Protein AF-D1PJX3-F1 (afdb_monomer)

Nearest PDB structures (foldseek):
  3g6b-assembly1_B  TM=3.221E-01  e=4.571E+00  Thermotoga maritima
  3g67-assembly1_B  TM=3.230E-01  e=4.841E+00  Thermotoga maritima
  7nna-assembly1_A  TM=2.915E-01  e=5.751E+00  Klebsiella pneumoniae
  6ixg-assembly2_B  TM=3.015E-01  e=9.106E+00  Homo sapiens
  3zx6-assembly1_B  TM=1.995E-01  e=3.057E+00  Archaeoglobus fulgidus DSM 4304

Structure (mmCIF, N/CA/C/O backbone):
data_AF-D1PJX3-F1
#
_entry.id   AF-D1PJX3-F1
#
loop_
_atom_site.group_PDB
_atom_site.id
_atom_site.type_symbol
_atom_site.label_atom_id
_atom_site.label_alt_id
_atom_site.label_comp_id
_atom_site.label_asym_id
_atom_site.label_entity_id
_atom_site.label_seq_id
_atom_site.pdbx_PDB_ins_code
_atom_site.Cartn_x
_atom_site.Cartn_y
_atom_site.Cartn_z
_atom_site.occupancy
_atom_site.B_iso_or_equiv
_atom_site.auth_seq_id
_atom_site.auth_comp_id
_atom_site.auth_asym_id
_atom_site.auth_atom_id
_atom_site.pdbx_PDB_model_num
ATOM 1 N N . MET A 1 1 ? 65.523 -16.336 -67.831 1.00 51.00 1 MET A N 1
ATOM 2 C CA . MET A 1 1 ? 65.376 -16.179 -66.371 1.00 51.00 1 MET A CA 1
ATOM 3 C C . MET A 1 1 ? 66.103 -14.888 -66.027 1.00 51.00 1 MET A C 1
ATOM 5 O O . MET A 1 1 ? 67.228 -14.733 -66.487 1.00 51.00 1 MET A O 1
ATOM 9 N N . PHE A 1 2 ? 65.429 -13.896 -65.435 1.00 59.34 2 PHE A N 1
ATOM 10 C CA . PHE A 1 2 ? 66.052 -12.596 -65.132 1.00 59.34 2 PHE A CA 1
ATOM 11 C C . PHE A 1 2 ? 66.806 -12.712 -63.812 1.00 59.34 2 PHE A C 1
ATOM 13 O O . PHE A 1 2 ? 66.317 -12.367 -62.735 1.00 59.34 2 PHE A O 1
ATOM 20 N N . ASP A 1 3 ? 67.981 -13.292 -63.951 1.00 62.50 3 ASP A N 1
ATOM 21 C CA . ASP A 1 3 ? 68.858 -13.717 -62.885 1.00 62.50 3 ASP A CA 1
ATOM 22 C C . ASP A 1 3 ? 69.829 -12.580 -62.564 1.00 62.50 3 ASP A C 1
ATOM 24 O O . ASP A 1 3 ? 70.453 -12.007 -63.459 1.00 62.50 3 ASP A O 1
ATOM 28 N N . CYS A 1 4 ? 69.923 -12.197 -61.292 1.00 61.22 4 CYS A N 1
ATOM 29 C CA . CYS A 1 4 ? 70.847 -11.158 -60.856 1.00 61.22 4 CYS A CA 1
ATOM 30 C C . CYS A 1 4 ? 71.561 -11.545 -59.570 1.00 61.22 4 CYS A C 1
ATOM 32 O O . CYS A 1 4 ? 70.934 -12.043 -58.636 1.00 61.22 4 CYS A O 1
ATOM 34 N N . GLU A 1 5 ? 72.864 -11.260 -59.522 1.00 61.44 5 GLU A N 1
ATOM 35 C CA . GLU A 1 5 ? 73.668 -11.431 -58.315 1.00 61.44 5 GLU A CA 1
ATOM 36 C C . GLU A 1 5 ? 73.130 -10.529 -57.198 1.00 61.44 5 GLU A C 1
ATOM 38 O O . GLU A 1 5 ? 72.930 -9.318 -57.367 1.00 61.44 5 GLU A O 1
ATOM 43 N N . ASN A 1 6 ? 72.840 -11.148 -56.055 1.00 62.50 6 ASN A N 1
ATOM 44 C CA . ASN A 1 6 ? 72.579 -10.443 -54.812 1.00 62.50 6 ASN A CA 1
ATOM 45 C C . ASN A 1 6 ? 73.907 -9.936 -54.201 1.00 62.50 6 ASN A C 1
ATOM 47 O O . ASN A 1 6 ? 74.995 -10.215 -54.698 1.00 62.50 6 ASN A O 1
ATOM 51 N N . GLN A 1 7 ? 73.833 -9.190 -53.096 1.00 61.31 7 GLN A N 1
ATOM 52 C CA . GLN A 1 7 ? 75.013 -8.629 -52.408 1.00 61.31 7 GLN A CA 1
ATOM 53 C C . GLN A 1 7 ? 75.987 -9.696 -51.858 1.00 61.31 7 GLN A C 1
ATOM 55 O O . GLN A 1 7 ? 77.064 -9.347 -51.381 1.00 61.31 7 GLN A O 1
ATOM 60 N N . TYR A 1 8 ? 75.610 -10.975 -51.926 1.00 60.22 8 TYR A N 1
ATOM 61 C CA . TYR A 1 8 ? 76.355 -12.136 -51.444 1.00 60.22 8 TYR A CA 1
ATOM 62 C C . TYR A 1 8 ? 76.864 -13.037 -52.588 1.00 60.22 8 TYR A C 1
ATOM 64 O O . TYR A 1 8 ? 77.415 -14.099 -52.316 1.00 60.22 8 TYR A O 1
ATOM 72 N N . GLY A 1 9 ? 76.719 -12.614 -53.854 1.00 65.00 9 GLY A N 1
ATOM 73 C CA . GLY A 1 9 ? 77.203 -13.351 -55.031 1.00 65.00 9 GLY A CA 1
ATOM 74 C C . GLY A 1 9 ? 76.325 -14.533 -55.456 1.00 65.00 9 GLY A C 1
ATOM 75 O O . GLY A 1 9 ? 76.740 -15.350 -56.272 1.00 65.00 9 GLY A O 1
ATOM 76 N N . GLU A 1 10 ? 75.110 -14.649 -54.919 1.00 70.88 10 GLU A N 1
ATOM 77 C CA . GLU A 1 10 ? 74.162 -15.695 -55.301 1.00 70.88 10 GLU A CA 1
ATOM 78 C C . GLU A 1 10 ? 73.212 -15.175 -56.380 1.00 70.88 10 GLU A C 1
ATOM 80 O O . GLU A 1 10 ? 72.711 -14.047 -56.316 1.00 70.88 10 GLU A O 1
ATOM 85 N N . ILE A 1 11 ? 72.932 -16.019 -57.369 1.00 65.06 11 ILE A N 1
ATOM 86 C CA . ILE A 1 11 ? 72.028 -15.691 -58.463 1.00 65.06 11 ILE A CA 1
ATOM 87 C C . ILE A 1 11 ? 70.586 -15.870 -57.984 1.00 65.06 11 ILE A C 1
ATOM 89 O O . ILE A 1 11 ? 70.137 -16.991 -57.746 1.00 65.06 11 ILE A O 1
ATOM 93 N N . ALA A 1 12 ? 69.855 -14.763 -57.864 1.00 63.47 12 ALA A N 1
ATOM 94 C CA . ALA A 1 12 ? 68.448 -14.771 -57.485 1.00 63.47 12 ALA A CA 1
ATOM 95 C C . ALA A 1 12 ? 67.574 -14.141 -58.584 1.00 63.47 12 ALA A C 1
ATOM 97 O O . ALA A 1 12 ? 67.973 -13.140 -59.192 1.00 63.47 12 ALA A O 1
ATOM 98 N N . PRO A 1 13 ? 66.358 -14.668 -58.822 1.00 69.25 13 PRO A N 1
ATOM 99 C CA . PRO A 1 13 ? 65.408 -14.035 -59.725 1.00 69.25 13 PRO A CA 1
ATOM 100 C C . PRO A 1 13 ? 64.953 -12.693 -59.133 1.00 69.25 13 PRO A C 1
ATOM 102 O O . PRO A 1 13 ? 64.339 -12.648 -58.066 1.00 69.25 13 PRO A O 1
ATOM 105 N N . GLN A 1 14 ? 65.249 -11.584 -59.818 1.00 72.94 14 GLN A N 1
ATOM 106 C CA . GLN A 1 14 ? 64.877 -10.238 -59.362 1.00 72.94 14 GLN A CA 1
ATOM 107 C C . GLN A 1 14 ? 63.742 -9.663 -60.216 1.00 72.94 14 GLN A C 1
ATOM 109 O O . GLN A 1 14 ? 63.952 -9.208 -61.340 1.00 72.94 14 GLN A O 1
ATOM 114 N N . GLN A 1 15 ? 62.532 -9.639 -59.647 1.00 73.88 15 GLN A N 1
ATOM 115 C CA . GLN A 1 15 ? 61.318 -9.154 -60.317 1.00 73.88 15 GLN A CA 1
ATOM 116 C C . GLN A 1 15 ? 61.438 -7.694 -60.794 1.00 73.88 15 GLN A C 1
ATOM 118 O O . GLN A 1 15 ? 61.032 -7.389 -61.908 1.00 73.88 15 GLN A O 1
ATOM 123 N N . GLU A 1 16 ? 62.034 -6.799 -60.002 1.00 77.88 16 GLU A N 1
ATOM 124 C CA . GLU A 1 16 ? 62.210 -5.384 -60.381 1.00 77.88 16 GLU A CA 1
ATOM 125 C C . GLU A 1 16 ? 63.095 -5.199 -61.622 1.00 77.88 16 GLU A C 1
ATOM 127 O O . GLU A 1 16 ? 62.770 -4.395 -62.493 1.00 77.88 16 GLU A O 1
ATOM 132 N N . LYS A 1 17 ? 64.176 -5.979 -61.745 1.00 75.81 17 LYS A N 1
ATOM 133 C CA . LYS A 1 17 ? 65.069 -5.924 -62.913 1.00 75.81 17 LYS A CA 1
ATOM 134 C C . LYS A 1 17 ? 64.447 -6.560 -64.153 1.00 75.81 17 LYS A C 1
ATOM 136 O O . LYS A 1 17 ? 64.685 -6.100 -65.264 1.00 75.81 17 LYS A O 1
ATOM 141 N N . ALA A 1 18 ? 63.617 -7.588 -63.969 1.00 77.94 18 ALA A N 1
ATOM 142 C CA . ALA A 1 18 ? 62.812 -8.144 -65.051 1.00 77.94 18 ALA A CA 1
ATOM 143 C C . ALA A 1 18 ? 61.830 -7.101 -65.605 1.00 77.94 18 ALA A C 1
ATOM 145 O O . ALA A 1 18 ? 61.732 -6.930 -66.815 1.00 77.94 18 ALA A O 1
ATOM 146 N N . LEU A 1 19 ? 61.135 -6.373 -64.724 1.00 80.50 19 LEU A N 1
ATOM 147 C CA . LEU A 1 19 ? 60.199 -5.316 -65.116 1.00 80.50 19 LEU A CA 1
ATOM 148 C C . LEU A 1 19 ? 60.911 -4.131 -65.783 1.00 80.50 19 LEU A C 1
ATOM 150 O O . LEU A 1 19 ? 60.398 -3.590 -66.757 1.00 80.50 19 LEU A O 1
ATOM 154 N N . GLU A 1 20 ? 62.112 -3.778 -65.323 1.00 79.88 20 GLU A N 1
ATOM 155 C CA . GLU A 1 20 ? 62.974 -2.787 -65.979 1.00 79.88 20 GLU A CA 1
ATOM 156 C C . GLU A 1 20 ? 63.369 -3.210 -67.401 1.00 79.88 20 GLU A C 1
ATOM 158 O O . GLU A 1 20 ? 63.216 -2.428 -68.336 1.00 79.88 20 GLU A O 1
ATOM 163 N N . ALA A 1 21 ? 63.799 -4.462 -67.595 1.00 78.44 21 ALA A N 1
ATOM 164 C CA . ALA A 1 21 ? 64.143 -4.996 -68.916 1.00 78.44 21 ALA A CA 1
ATOM 165 C C . ALA A 1 21 ? 62.930 -5.105 -69.860 1.00 78.44 21 ALA A C 1
ATOM 167 O O . ALA A 1 21 ? 63.080 -5.013 -71.076 1.00 78.44 21 ALA A O 1
ATOM 168 N N . LEU A 1 22 ? 61.730 -5.284 -69.302 1.00 78.44 22 LEU A N 1
ATOM 169 C CA . LEU A 1 22 ? 60.460 -5.260 -70.034 1.00 78.44 22 LEU A CA 1
ATOM 170 C C . LEU A 1 22 ? 59.971 -3.833 -70.350 1.00 78.44 22 LEU A C 1
ATOM 172 O O . LEU A 1 22 ? 58.938 -3.686 -70.999 1.00 78.44 22 LEU A O 1
ATOM 176 N N . GLY A 1 23 ? 60.702 -2.797 -69.921 1.00 79.88 23 GLY A N 1
ATOM 177 C CA . GLY A 1 23 ? 60.407 -1.398 -70.229 1.00 79.88 23 GLY A CA 1
ATOM 178 C C . GLY A 1 23 ? 59.423 -0.718 -69.276 1.00 79.88 23 GLY A C 1
ATOM 179 O O . GLY A 1 23 ? 58.898 0.339 -69.614 1.00 79.88 23 GLY A O 1
ATOM 180 N N . PHE A 1 24 ? 59.150 -1.284 -68.094 1.00 83.62 24 PHE A N 1
ATOM 181 C CA . PHE A 1 24 ? 58.320 -0.611 -67.094 1.00 83.62 24 PHE A CA 1
ATOM 182 C C . PHE A 1 24 ? 59.115 0.475 -66.365 1.00 83.62 24 PHE A C 1
ATOM 184 O O . PHE A 1 24 ? 60.150 0.220 -65.742 1.00 83.62 24 PHE A O 1
ATOM 191 N N . GLU A 1 25 ? 58.598 1.698 -66.413 1.00 84.50 25 GLU A N 1
ATOM 192 C CA . GLU A 1 25 ? 59.164 2.841 -65.705 1.00 84.50 25 GLU A CA 1
ATOM 193 C C . GLU A 1 25 ? 58.734 2.870 -64.234 1.00 84.50 25 GLU A C 1
ATOM 195 O O . GLU A 1 25 ? 57.758 2.233 -63.816 1.00 84.50 25 GLU A O 1
ATOM 200 N N . LEU A 1 26 ? 59.487 3.617 -63.426 1.00 83.44 26 LEU A N 1
ATOM 201 C CA . LEU A 1 26 ? 59.087 3.903 -62.054 1.00 83.44 26 LEU A CA 1
ATOM 202 C C . LEU A 1 26 ? 57.847 4.809 -62.053 1.00 83.44 26 LEU A C 1
ATOM 204 O O . LEU A 1 26 ? 57.746 5.677 -62.918 1.00 83.44 26 LEU A O 1
ATOM 208 N N . PRO A 1 27 ? 56.940 4.665 -61.069 1.00 82.25 27 PRO A N 1
ATOM 209 C CA . PRO A 1 27 ? 55.814 5.582 -60.901 1.00 82.25 27 PRO A CA 1
ATOM 210 C C . PRO A 1 27 ? 56.243 7.057 -60.855 1.00 82.25 27 PRO A C 1
ATOM 212 O O . PRO A 1 27 ? 55.555 7.919 -61.390 1.00 82.25 27 PRO A O 1
ATOM 215 N N . GLU A 1 28 ? 57.394 7.337 -60.237 1.00 82.94 28 GLU A N 1
ATOM 216 C CA . GLU A 1 28 ? 58.055 8.641 -60.239 1.00 82.94 28 GLU A CA 1
ATOM 217 C C . GLU A 1 28 ? 59.491 8.478 -60.781 1.00 82.94 28 GLU A C 1
ATOM 219 O O . GLU A 1 28 ? 60.395 8.124 -60.011 1.00 82.94 28 GLU A O 1
ATOM 224 N N . PRO A 1 29 ? 59.727 8.720 -62.088 1.00 80.44 29 PRO A N 1
ATOM 225 C CA . PRO A 1 29 ? 61.022 8.477 -62.741 1.00 80.44 29 PRO A CA 1
ATOM 226 C C . PRO A 1 29 ? 62.185 9.294 -62.165 1.00 80.44 29 PRO A C 1
ATOM 228 O O . PRO A 1 29 ? 63.337 8.879 -62.236 1.00 80.44 29 PRO A O 1
ATOM 231 N N . GLU A 1 30 ? 61.884 10.451 -61.575 1.00 80.31 30 GLU A N 1
ATOM 232 C CA . GLU A 1 30 ? 62.877 11.370 -61.010 1.00 80.31 30 GLU A CA 1
ATOM 233 C C . GLU A 1 30 ? 63.393 10.935 -59.627 1.00 80.31 30 GLU A C 1
ATOM 235 O O . GLU A 1 30 ? 64.403 11.457 -59.152 1.00 80.31 30 GLU A O 1
ATOM 240 N N . LYS A 1 31 ? 62.717 9.992 -58.954 1.00 82.31 31 LYS A N 1
ATOM 241 C CA . LYS A 1 31 ? 63.075 9.546 -57.599 1.00 82.31 31 LYS A CA 1
ATOM 242 C C . LYS A 1 31 ? 63.725 8.160 -57.618 1.00 82.31 31 LYS A C 1
ATOM 244 O O . LYS A 1 31 ? 63.367 7.322 -58.443 1.00 82.31 31 LYS A O 1
ATOM 249 N N . PRO A 1 32 ? 64.647 7.866 -56.679 1.00 80.81 32 PRO A N 1
ATOM 250 C CA . PRO A 1 32 ? 65.265 6.548 -56.597 1.00 80.81 32 PRO A CA 1
ATOM 251 C C . PRO A 1 32 ? 64.234 5.456 -56.281 1.00 80.81 32 PRO A C 1
ATOM 253 O O . PRO A 1 32 ? 63.176 5.713 -55.694 1.00 80.81 32 PRO A O 1
ATOM 256 N N . VAL A 1 33 ? 64.578 4.219 -56.643 1.00 80.44 33 VAL A N 1
ATOM 257 C CA . VAL A 1 33 ? 63.772 3.029 -56.344 1.00 80.44 33 VAL A CA 1
ATOM 258 C C . VAL A 1 33 ? 63.584 2.899 -54.832 1.00 80.44 33 VAL A C 1
ATOM 260 O O . VAL A 1 33 ? 64.538 2.981 -54.058 1.00 80.44 33 VAL A O 1
ATOM 263 N N . GLY A 1 34 ? 62.351 2.663 -54.395 1.00 78.31 34 GLY A N 1
ATOM 264 C CA . GLY A 1 34 ? 62.025 2.501 -52.983 1.00 78.31 34 GLY A CA 1
ATOM 265 C C . GLY A 1 34 ? 60.730 1.731 -52.763 1.00 78.31 34 GLY A C 1
ATOM 266 O O . GLY A 1 34 ? 59.999 1.413 -53.696 1.00 78.31 34 GLY A O 1
ATOM 267 N N . ARG A 1 35 ? 60.388 1.461 -51.497 1.00 75.31 35 ARG A N 1
ATOM 268 C CA . ARG A 1 35 ? 59.188 0.676 -51.137 1.00 75.31 35 ARG A CA 1
ATOM 269 C C . ARG A 1 35 ? 57.891 1.219 -51.757 1.00 75.31 35 ARG A C 1
ATOM 271 O O . ARG A 1 35 ? 56.991 0.435 -52.033 1.00 75.31 35 ARG A O 1
ATOM 278 N N . LYS A 1 36 ? 57.805 2.538 -51.953 1.00 76.19 36 LYS A N 1
ATOM 279 C CA . LYS A 1 36 ? 56.649 3.246 -52.532 1.00 76.19 36 LYS A CA 1
ATOM 280 C C . LYS A 1 36 ? 56.867 3.733 -53.974 1.00 76.19 36 LYS A C 1
ATOM 282 O O . LYS A 1 36 ? 55.952 4.310 -54.540 1.00 76.19 36 LYS A O 1
ATOM 287 N N . ASN A 1 37 ? 58.057 3.528 -54.538 1.00 82.12 37 ASN A N 1
ATOM 288 C CA . ASN A 1 37 ? 58.411 3.915 -55.903 1.00 82.12 37 ASN A CA 1
ATOM 289 C C . ASN A 1 37 ? 59.144 2.733 -56.549 1.00 82.12 37 ASN A C 1
ATOM 291 O O . ASN A 1 37 ? 60.371 2.661 -56.515 1.00 82.12 37 ASN A O 1
ATOM 295 N N . ASN A 1 38 ? 58.380 1.744 -57.009 1.00 83.44 38 ASN A N 1
ATOM 296 C CA . ASN A 1 38 ? 58.890 0.497 -57.576 1.00 83.44 38 ASN A CA 1
ATOM 297 C C . ASN A 1 38 ? 58.128 0.157 -58.863 1.00 83.44 38 ASN A C 1
ATOM 299 O O . ASN A 1 38 ? 56.981 0.577 -59.037 1.00 83.44 38 ASN A O 1
ATOM 303 N N . ARG A 1 39 ? 58.759 -0.584 -59.775 1.00 82.75 39 ARG A N 1
ATOM 304 C CA . ARG A 1 39 ? 58.189 -0.872 -61.102 1.00 82.75 39 ARG A CA 1
ATOM 305 C C . ARG A 1 39 ? 57.027 -1.851 -61.028 1.00 82.75 39 ARG A C 1
ATOM 307 O O . ARG A 1 39 ? 56.172 -1.852 -61.913 1.00 82.75 39 ARG A O 1
ATOM 314 N N . LYS A 1 40 ? 56.939 -2.637 -59.949 1.00 81.88 40 LYS A N 1
ATOM 315 C CA . LYS A 1 40 ? 55.773 -3.485 -59.676 1.00 81.88 40 LYS A CA 1
ATOM 316 C C . LYS A 1 40 ? 54.473 -2.678 -59.592 1.00 81.88 40 LYS A C 1
ATOM 318 O O . LYS A 1 40 ? 53.457 -3.145 -60.087 1.00 81.88 40 LYS A O 1
ATOM 323 N N . MET A 1 41 ? 54.489 -1.463 -59.042 1.00 78.75 41 MET A N 1
ATOM 324 C CA . MET A 1 41 ? 53.290 -0.614 -58.999 1.00 78.75 41 MET A CA 1
ATOM 325 C C . MET A 1 41 ? 52.813 -0.200 -60.397 1.00 78.75 41 MET A C 1
ATOM 327 O O . MET A 1 41 ? 51.613 -0.245 -60.672 1.00 78.75 41 MET A O 1
ATOM 331 N N . THR A 1 42 ? 53.737 0.155 -61.291 1.00 81.56 42 THR A N 1
ATOM 332 C CA . THR A 1 42 ? 53.423 0.488 -62.690 1.00 81.56 42 THR A CA 1
ATOM 333 C C . THR A 1 42 ? 52.903 -0.737 -63.442 1.00 81.56 42 THR A C 1
ATOM 335 O O . THR A 1 42 ? 51.916 -0.648 -64.171 1.00 81.56 42 THR A O 1
ATOM 338 N N . PHE A 1 43 ? 53.518 -1.901 -63.214 1.00 84.44 43 PHE A N 1
ATOM 339 C CA . PHE A 1 43 ? 53.081 -3.176 -63.782 1.00 84.44 43 PHE A CA 1
ATOM 340 C C . PHE A 1 43 ? 51.675 -3.580 -63.313 1.00 84.44 43 PHE A C 1
ATOM 342 O O . PHE A 1 43 ? 50.819 -3.893 -64.137 1.00 84.44 43 PHE A O 1
ATOM 349 N N . ASP A 1 44 ? 51.405 -3.523 -62.005 1.00 81.62 44 ASP A N 1
ATOM 350 C CA . ASP A 1 44 ? 50.094 -3.851 -61.433 1.00 81.62 44 ASP A CA 1
ATOM 351 C C . ASP A 1 44 ? 49.006 -2.891 -61.954 1.00 81.62 44 ASP A C 1
ATOM 353 O O . ASP A 1 44 ? 47.877 -3.313 -62.214 1.00 81.62 44 ASP A O 1
ATOM 357 N N . SER A 1 45 ? 49.349 -1.615 -62.172 1.00 81.00 45 SER A N 1
ATOM 358 C CA . SER A 1 45 ? 48.461 -0.632 -62.808 1.00 81.00 45 SER A CA 1
ATOM 359 C C . SER A 1 45 ? 48.139 -1.000 -64.261 1.00 81.00 45 SER A C 1
ATOM 361 O O . SER A 1 45 ? 46.970 -1.054 -64.643 1.00 81.00 45 SER A O 1
ATOM 363 N N . ALA A 1 46 ? 49.151 -1.342 -65.063 1.00 81.75 46 ALA A N 1
ATOM 364 C CA . ALA A 1 46 ? 48.960 -1.754 -66.454 1.00 81.75 46 ALA A CA 1
ATOM 365 C C . ALA A 1 46 ? 48.122 -3.043 -66.573 1.00 81.75 46 ALA A C 1
ATOM 367 O O . ALA A 1 46 ? 47.212 -3.123 -67.398 1.00 81.75 46 ALA A O 1
ATOM 368 N N . CYS A 1 47 ? 48.370 -4.028 -65.705 1.00 83.31 47 CYS A N 1
ATOM 369 C CA . CYS A 1 47 ? 47.568 -5.250 -65.618 1.00 83.31 47 CYS A CA 1
ATOM 370 C C . CYS A 1 47 ? 46.108 -4.958 -65.253 1.00 83.31 47 CYS A C 1
ATOM 372 O O . CYS A 1 47 ? 45.200 -5.592 -65.791 1.00 83.31 47 CYS A O 1
ATOM 374 N N . ARG A 1 48 ? 45.867 -3.987 -64.364 1.00 80.75 48 ARG A N 1
ATOM 375 C CA . ARG A 1 48 ? 44.516 -3.557 -63.997 1.00 80.75 48 ARG A CA 1
ATOM 376 C C . ARG A 1 48 ? 43.781 -2.930 -65.184 1.00 80.75 48 ARG A C 1
ATOM 378 O O . ARG A 1 48 ? 42.636 -3.294 -65.422 1.00 80.75 48 ARG A O 1
ATOM 385 N N . VAL A 1 49 ? 44.429 -2.054 -65.954 1.00 81.88 49 VAL A N 1
ATOM 386 C CA . VAL A 1 49 ? 43.837 -1.478 -67.178 1.00 81.88 49 VAL A CA 1
ATOM 387 C C . VAL A 1 49 ? 43.470 -2.582 -68.173 1.00 81.88 49 VAL A C 1
ATOM 389 O O . VAL A 1 49 ? 42.342 -2.633 -68.657 1.00 81.88 49 VAL A O 1
ATOM 392 N N . LEU A 1 50 ? 44.384 -3.529 -68.400 1.00 83.75 50 LEU A N 1
ATOM 393 C CA . LEU A 1 50 ? 44.143 -4.658 -69.297 1.00 83.75 50 LEU A CA 1
ATOM 394 C C . LEU A 1 50 ? 42.969 -5.537 -68.828 1.00 83.75 50 LEU A C 1
ATOM 396 O O . LEU A 1 50 ? 42.172 -5.991 -69.648 1.00 83.75 50 LEU A O 1
ATOM 400 N N . LEU A 1 51 ? 42.831 -5.754 -67.518 1.00 81.62 51 LEU A N 1
ATOM 401 C CA . LEU A 1 51 ? 41.703 -6.483 -66.938 1.00 81.62 51 LEU A CA 1
ATOM 402 C C . LEU A 1 51 ? 40.366 -5.789 -67.238 1.00 81.62 51 LEU A C 1
ATOM 404 O O . LEU A 1 51 ? 39.420 -6.459 -67.654 1.00 81.62 51 LEU A O 1
ATOM 408 N N . PHE A 1 52 ? 40.291 -4.466 -67.066 1.00 80.56 52 PHE A N 1
ATOM 409 C CA . PHE A 1 52 ? 39.083 -3.694 -67.374 1.00 80.56 52 PHE A CA 1
ATOM 410 C C . PHE A 1 52 ? 38.751 -3.709 -68.868 1.00 80.56 52 PHE A C 1
ATOM 412 O O . PHE A 1 52 ? 37.591 -3.902 -69.232 1.00 80.56 52 PHE A O 1
ATOM 419 N N . ASP A 1 53 ? 39.751 -3.592 -69.739 1.00 82.94 53 ASP A N 1
ATOM 420 C CA . ASP A 1 53 ? 39.550 -3.653 -71.188 1.00 82.94 53 ASP A CA 1
ATOM 421 C C . ASP A 1 53 ? 39.024 -5.019 -71.647 1.00 82.94 53 ASP A C 1
ATOM 423 O O . ASP A 1 53 ? 38.123 -5.097 -72.489 1.00 82.94 53 ASP A O 1
ATOM 427 N N . VAL A 1 54 ? 39.559 -6.110 -71.090 1.00 84.25 54 VAL A N 1
ATOM 428 C CA . VAL A 1 54 ? 39.077 -7.470 -71.370 1.00 84.25 54 VAL A CA 1
ATOM 429 C C . VAL A 1 54 ? 37.660 -7.657 -70.824 1.00 84.25 54 VAL A C 1
ATOM 431 O O . VAL A 1 54 ? 36.794 -8.150 -71.546 1.00 84.25 54 VAL A O 1
ATOM 434 N N . ALA A 1 55 ? 37.384 -7.211 -69.596 1.00 80.81 55 ALA A N 1
ATOM 435 C CA . ALA A 1 55 ? 36.052 -7.289 -69.001 1.00 80.81 55 ALA A CA 1
ATOM 436 C C . ALA A 1 55 ? 35.002 -6.539 -69.843 1.00 80.81 55 ALA A C 1
ATOM 438 O O . ALA A 1 55 ? 33.978 -7.126 -70.196 1.00 80.81 55 ALA A O 1
ATOM 439 N N . LYS A 1 56 ? 35.302 -5.306 -70.280 1.00 81.31 56 LYS A N 1
ATOM 440 C CA . LYS A 1 56 ? 34.431 -4.511 -71.166 1.00 81.31 56 LYS A CA 1
ATOM 441 C C . LYS A 1 56 ? 34.162 -5.216 -72.497 1.00 81.31 56 LYS A C 1
ATOM 443 O O . LYS A 1 56 ? 33.014 -5.268 -72.934 1.00 81.31 56 LYS A O 1
ATOM 448 N N . LYS A 1 57 ? 35.185 -5.811 -73.125 1.00 84.25 57 LYS A N 1
ATOM 449 C CA . LYS A 1 57 ? 35.029 -6.575 -74.381 1.00 84.25 57 LYS A CA 1
ATOM 450 C C . LYS A 1 57 ? 34.114 -7.792 -74.236 1.00 84.25 57 LYS A C 1
ATOM 452 O O . LYS A 1 57 ? 33.448 -8.161 -75.199 1.00 84.25 57 LYS A O 1
ATOM 457 N N . HIS A 1 58 ? 34.063 -8.394 -73.050 1.00 84.25 58 HIS A N 1
ATOM 458 C CA . HIS A 1 58 ? 33.203 -9.539 -72.744 1.00 84.25 58 HIS A CA 1
ATOM 459 C C . HIS A 1 58 ? 31.868 -9.153 -72.080 1.00 84.25 58 HIS A C 1
ATOM 461 O O . HIS A 1 58 ? 31.141 -10.033 -71.626 1.00 84.25 58 HIS A O 1
ATOM 467 N N . GLY A 1 59 ? 31.520 -7.860 -72.045 1.00 77.88 59 GLY A N 1
ATOM 468 C CA . GLY A 1 59 ? 30.246 -7.374 -71.503 1.00 77.88 59 GLY A CA 1
ATOM 469 C C . GLY A 1 59 ? 30.155 -7.389 -69.973 1.00 77.88 59 GLY A C 1
ATOM 470 O O . GLY A 1 59 ? 29.057 -7.309 -69.430 1.00 77.88 59 GLY A O 1
ATOM 471 N N . LEU A 1 60 ? 31.287 -7.499 -69.272 1.00 75.94 60 LEU A N 1
ATOM 472 C CA . LEU A 1 60 ? 31.375 -7.431 -67.815 1.00 75.94 60 LEU A CA 1
ATOM 473 C C . LEU A 1 60 ? 31.711 -5.998 -67.389 1.00 75.94 60 LEU A C 1
ATOM 475 O O . LEU A 1 60 ? 32.749 -5.452 -67.764 1.00 75.94 60 LEU A O 1
ATOM 479 N N . GLN A 1 61 ? 30.838 -5.392 -66.587 1.00 72.38 61 GLN A N 1
ATOM 480 C CA . GLN A 1 61 ? 31.037 -4.049 -66.050 1.00 72.38 61 GLN A CA 1
ATOM 481 C C . GLN A 1 61 ? 31.658 -4.156 -64.653 1.00 72.38 61 GLN A C 1
ATOM 483 O O . GLN A 1 61 ? 30.984 -4.522 -63.694 1.00 72.38 61 GLN A O 1
ATOM 488 N N . LEU A 1 62 ? 32.964 -3.900 -64.562 1.00 66.88 62 LEU A N 1
ATOM 489 C CA . LEU A 1 62 ? 33.711 -3.835 -63.304 1.00 66.88 62 LEU A CA 1
ATOM 490 C C . LEU A 1 62 ? 33.861 -2.361 -62.888 1.00 66.88 62 LEU A C 1
ATOM 492 O O . LEU A 1 62 ? 34.100 -1.510 -63.744 1.00 66.88 62 LEU A O 1
ATOM 496 N N . GLU A 1 63 ? 33.732 -2.057 -61.596 1.00 61.31 63 GLU A N 1
ATOM 497 C CA . GLU A 1 63 ? 33.937 -0.702 -61.059 1.00 61.31 63 GLU A CA 1
ATOM 498 C C . GLU A 1 63 ? 35.427 -0.313 -61.127 1.00 61.31 63 GLU A C 1
ATOM 500 O O . GLU A 1 63 ? 36.280 -0.990 -60.554 1.00 61.31 63 GLU A O 1
ATOM 505 N N . GLU A 1 64 ? 35.743 0.754 -61.875 1.00 61.94 64 GLU A N 1
ATOM 506 C CA . GLU A 1 64 ? 37.121 1.200 -62.166 1.00 61.94 64 GLU A CA 1
ATOM 507 C C . GLU A 1 64 ? 37.800 1.932 -61.003 1.00 61.94 64 GLU A C 1
ATOM 509 O O . GLU A 1 64 ? 39.022 1.847 -60.847 1.00 61.94 64 GLU A O 1
ATOM 514 N N . GLU A 1 65 ? 37.025 2.612 -60.160 1.00 57.81 65 GLU A N 1
ATOM 515 C CA . GLU A 1 65 ? 37.534 3.263 -58.957 1.00 57.81 65 GLU A CA 1
ATOM 516 C C . GLU A 1 65 ? 37.356 2.339 -57.747 1.00 57.81 65 GLU A C 1
ATOM 518 O O . GLU A 1 65 ? 36.227 1.996 -57.398 1.00 57.81 65 GLU A O 1
ATOM 523 N N . PRO A 1 66 ? 38.438 1.935 -57.057 1.00 56.34 66 PRO A N 1
ATOM 524 C CA . PRO A 1 66 ? 38.283 1.318 -55.752 1.00 56.34 66 PRO A CA 1
ATOM 525 C C . PRO A 1 66 ? 37.729 2.374 -54.786 1.00 56.34 66 PRO A C 1
ATOM 527 O O . PRO A 1 66 ? 38.427 3.343 -54.482 1.00 56.34 66 PRO A O 1
ATOM 530 N N . GLU A 1 67 ? 36.511 2.184 -54.266 1.00 47.94 67 GLU A N 1
ATOM 531 C CA . GLU A 1 67 ? 36.007 2.958 -53.123 1.00 47.94 67 GLU A CA 1
ATOM 532 C C . GLU A 1 67 ? 36.879 2.659 -51.889 1.00 47.94 67 GLU A C 1
ATOM 534 O O . GLU A 1 67 ? 36.590 1.801 -51.053 1.00 47.94 67 GLU A O 1
ATOM 539 N N . TYR A 1 68 ? 38.003 3.363 -51.770 1.00 42.00 68 TYR A N 1
ATOM 540 C CA . TYR A 1 68 ? 38.862 3.286 -50.600 1.00 42.00 68 TYR A CA 1
ATOM 541 C C . TYR A 1 68 ? 38.363 4.284 -49.551 1.00 42.00 68 TYR A C 1
ATOM 543 O O . TYR A 1 68 ? 38.771 5.442 -49.521 1.00 42.00 68 TYR A O 1
ATOM 551 N N . GLY A 1 69 ? 37.457 3.809 -48.690 1.00 60.66 69 GLY A N 1
ATOM 552 C CA . GLY A 1 69 ? 36.919 4.560 -47.551 1.00 60.66 69 GLY A CA 1
ATOM 553 C C . GLY A 1 69 ? 35.552 5.206 -47.800 1.00 60.66 69 GLY A C 1
ATOM 554 O O . GLY A 1 69 ? 35.421 6.422 -47.700 1.00 60.66 69 GLY A O 1
ATOM 555 N N . GLY A 1 70 ? 34.518 4.402 -48.070 1.00 46.81 70 GLY A N 1
ATOM 556 C CA . GLY A 1 70 ? 33.143 4.868 -48.284 1.00 46.81 70 GLY A CA 1
ATOM 557 C C . GLY A 1 70 ? 32.093 3.793 -47.977 1.00 46.81 70 GLY A C 1
ATOM 558 O O . GLY A 1 70 ? 32.395 2.607 -48.032 1.00 46.81 70 GLY A O 1
ATOM 559 N N . ARG A 1 71 ? 30.894 4.251 -47.572 1.00 46.81 71 ARG A N 1
ATOM 560 C CA . ARG A 1 71 ? 29.558 3.604 -47.420 1.00 46.81 71 ARG A CA 1
ATOM 561 C C . ARG A 1 71 ? 29.410 2.214 -46.776 1.00 46.81 71 ARG A C 1
ATOM 563 O O . ARG A 1 71 ? 28.485 2.044 -45.988 1.00 46.81 71 ARG A O 1
ATOM 570 N N . ALA A 1 72 ? 30.308 1.259 -46.988 1.00 49.44 72 ALA A N 1
ATOM 571 C CA . ALA A 1 72 ? 30.225 -0.093 -46.421 1.00 49.44 72 ALA A CA 1
ATOM 572 C C . ALA A 1 72 ? 30.281 -0.119 -44.876 1.00 49.44 72 ALA A C 1
ATOM 574 O O . ALA A 1 72 ? 29.733 -1.011 -44.230 1.00 49.44 72 ALA A O 1
ATOM 575 N N . TYR A 1 73 ? 30.920 0.880 -44.257 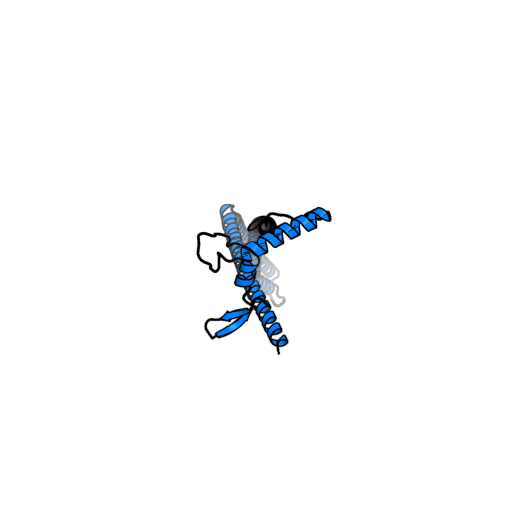1.00 51.28 73 TYR A N 1
ATOM 576 C CA . TYR A 1 73 ? 30.910 1.069 -42.800 1.00 51.28 73 TYR A CA 1
ATOM 577 C C . TYR A 1 73 ? 29.724 1.899 -42.293 1.00 51.28 73 TYR A C 1
ATOM 579 O O . TYR A 1 73 ? 29.403 1.788 -41.108 1.00 51.28 73 TYR A O 1
ATOM 587 N N . LEU A 1 74 ? 29.076 2.692 -43.158 1.00 55.00 74 LEU A N 1
ATOM 588 C CA . LEU A 1 74 ? 27.858 3.416 -42.796 1.00 55.00 74 LEU A CA 1
ATOM 589 C C . LEU A 1 74 ? 26.738 2.418 -42.525 1.00 55.00 74 LEU A C 1
ATOM 591 O O . LEU A 1 74 ? 26.187 2.461 -41.444 1.00 55.00 74 LEU A O 1
ATOM 595 N N . GLU A 1 75 ? 26.510 1.424 -43.389 1.00 67.19 75 GLU A N 1
ATOM 596 C CA . GLU A 1 75 ? 25.428 0.444 -43.180 1.00 67.19 75 GLU A CA 1
ATOM 597 C C . GLU A 1 75 ? 25.539 -0.306 -41.843 1.00 67.19 75 GLU A C 1
ATOM 599 O O . GLU A 1 75 ? 24.542 -0.512 -41.152 1.00 67.19 75 GLU A O 1
ATOM 604 N N . LYS A 1 76 ? 26.757 -0.672 -41.418 1.00 74.69 76 LYS A N 1
ATOM 605 C CA . LYS A 1 76 ? 26.976 -1.301 -40.105 1.00 74.69 76 LYS A CA 1
ATOM 606 C C . LYS A 1 76 ? 26.728 -0.322 -38.955 1.00 74.69 76 LYS A C 1
ATOM 608 O O . LYS A 1 76 ? 26.145 -0.715 -37.945 1.00 74.69 76 LYS A O 1
ATOM 613 N N . GLN A 1 77 ? 27.193 0.921 -39.071 1.00 71.94 77 GLN A N 1
ATOM 614 C CA . GLN A 1 77 ? 26.976 1.953 -38.051 1.00 71.94 77 GLN A CA 1
ATOM 615 C C . GLN A 1 77 ? 25.501 2.364 -37.972 1.00 71.94 77 GLN A C 1
ATOM 617 O O . GLN A 1 77 ? 24.968 2.470 -36.873 1.00 71.94 77 GLN A O 1
ATOM 622 N N . ASP A 1 78 ? 24.828 2.489 -39.111 1.00 77.69 78 ASP A N 1
ATOM 623 C CA . ASP A 1 78 ? 23.405 2.779 -39.258 1.00 77.69 78 ASP A CA 1
ATOM 624 C C . ASP A 1 78 ? 22.556 1.630 -38.715 1.00 77.69 78 ASP A C 1
ATOM 626 O O . ASP A 1 78 ? 21.590 1.873 -37.997 1.00 77.69 78 ASP A O 1
ATOM 630 N N . TYR A 1 79 ? 22.951 0.374 -38.950 1.00 77.56 79 TYR A N 1
ATOM 631 C CA . TYR A 1 79 ? 22.308 -0.789 -38.337 1.00 77.56 79 TYR A CA 1
ATOM 632 C C . TYR A 1 79 ? 22.468 -0.795 -36.811 1.00 77.56 79 TYR A C 1
ATOM 634 O O . TYR A 1 79 ? 21.500 -1.034 -36.088 1.00 77.56 79 TYR A O 1
ATOM 642 N N . ILE A 1 80 ? 23.667 -0.495 -36.294 1.00 84.06 80 ILE A N 1
ATOM 643 C CA . ILE A 1 80 ? 23.904 -0.375 -34.845 1.00 84.06 80 ILE A CA 1
ATOM 644 C C . ILE A 1 80 ? 23.068 0.769 -34.263 1.00 84.06 80 ILE A C 1
ATOM 646 O O . ILE A 1 80 ? 22.419 0.581 -33.237 1.00 84.06 80 ILE A O 1
ATOM 650 N N . LEU A 1 81 ? 23.041 1.927 -34.922 1.00 86.88 81 LEU A N 1
ATOM 651 C CA . LEU A 1 81 ? 22.280 3.094 -34.490 1.00 86.88 81 LEU A CA 1
ATOM 652 C C . LEU A 1 81 ? 20.774 2.819 -34.519 1.00 86.88 81 LEU A C 1
ATOM 654 O O . LEU A 1 81 ? 20.067 3.181 -33.582 1.00 86.88 81 LEU A O 1
ATOM 658 N N . PHE A 1 82 ? 20.283 2.144 -35.557 1.00 85.56 82 PHE A N 1
ATOM 659 C CA . PHE A 1 82 ? 18.897 1.702 -35.655 1.00 85.56 82 PHE A CA 1
ATOM 660 C C . PHE A 1 82 ? 18.547 0.742 -34.516 1.00 85.56 82 PHE A C 1
ATOM 662 O O . PHE A 1 82 ? 17.551 0.951 -33.829 1.00 85.56 82 PHE A O 1
ATOM 669 N N . LYS A 1 83 ? 19.399 -0.255 -34.241 1.00 89.00 83 LYS A N 1
ATOM 670 C CA . LYS A 1 83 ? 19.195 -1.192 -33.128 1.00 89.00 83 LYS A CA 1
ATOM 671 C C . LYS A 1 83 ? 19.256 -0.525 -31.759 1.00 89.00 83 LYS A C 1
ATOM 673 O O . LYS A 1 83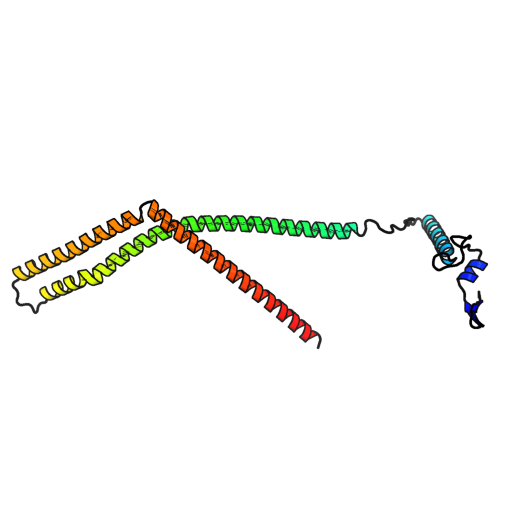 ? 18.470 -0.878 -30.885 1.00 89.00 83 LYS A O 1
ATOM 678 N N . GLN A 1 84 ? 20.132 0.456 -31.566 1.00 89.50 84 GLN A N 1
ATOM 679 C CA . GLN A 1 84 ? 20.171 1.248 -30.336 1.00 89.50 84 GLN A CA 1
ATOM 680 C C . GLN A 1 84 ? 18.914 2.106 -30.180 1.00 89.50 84 GLN A C 1
ATOM 682 O O . GLN A 1 84 ? 18.343 2.139 -29.097 1.00 89.50 84 GLN A O 1
ATOM 687 N N . LYS A 1 85 ? 18.444 2.751 -31.254 1.00 92.50 85 LYS A N 1
ATOM 688 C CA . LYS A 1 85 ? 17.185 3.511 -31.250 1.00 92.50 85 LYS A CA 1
ATOM 689 C C . LYS A 1 85 ? 15.982 2.622 -30.948 1.00 92.50 85 LYS A C 1
ATOM 691 O O . LYS A 1 85 ? 15.148 3.003 -30.139 1.00 92.50 85 LYS A O 1
ATOM 696 N N . GLU A 1 86 ? 15.918 1.434 -31.543 1.00 90.56 86 GLU A N 1
ATOM 697 C CA . GLU A 1 86 ? 14.874 0.440 -31.270 1.00 90.56 86 GLU A CA 1
ATOM 698 C C . GLU A 1 86 ? 14.894 0.003 -29.794 1.00 90.56 86 GLU A C 1
ATOM 700 O O . GLU A 1 86 ? 13.853 -0.028 -29.140 1.00 90.56 86 GLU A O 1
ATOM 705 N N . GLN A 1 87 ? 16.078 -0.264 -29.230 1.00 92.75 87 GLN A N 1
ATOM 706 C CA . GLN A 1 87 ? 16.224 -0.589 -27.807 1.00 92.75 87 GLN A CA 1
ATOM 707 C C . GLN A 1 87 ? 15.838 0.575 -26.890 1.00 92.75 87 GLN A C 1
ATOM 709 O O . GLN A 1 87 ? 15.195 0.342 -25.868 1.00 92.75 87 GLN A O 1
ATOM 714 N N . LEU A 1 88 ? 16.218 1.807 -27.236 1.00 95.06 88 LEU A N 1
ATOM 715 C CA . LEU A 1 88 ? 15.847 3.003 -26.481 1.00 95.06 88 LEU A CA 1
ATOM 716 C C . LEU A 1 88 ? 14.334 3.211 -26.494 1.00 95.06 88 LEU A C 1
ATOM 718 O O . LEU A 1 88 ? 13.757 3.391 -25.429 1.00 95.06 88 LEU A O 1
ATOM 722 N N . ALA A 1 89 ? 13.688 3.084 -27.654 1.00 93.75 89 ALA A N 1
ATOM 723 C CA . ALA A 1 89 ? 12.235 3.177 -27.769 1.00 93.75 89 ALA A CA 1
ATOM 724 C C . ALA A 1 89 ? 11.525 2.099 -26.929 1.00 93.75 89 ALA A C 1
ATOM 726 O O . ALA A 1 89 ? 10.563 2.388 -26.221 1.00 93.75 89 ALA A O 1
ATOM 727 N N . ALA A 1 90 ? 12.033 0.861 -26.932 1.00 94.62 90 ALA A N 1
ATOM 728 C CA . ALA A 1 90 ? 11.495 -0.207 -26.090 1.00 94.62 90 ALA A CA 1
ATOM 729 C C . ALA A 1 90 ? 11.695 0.062 -24.583 1.00 94.62 90 ALA A C 1
ATOM 731 O O . ALA A 1 90 ? 10.836 -0.276 -23.767 1.00 94.62 90 ALA A O 1
ATOM 732 N N . GLN A 1 91 ? 12.826 0.660 -24.192 1.00 94.50 91 GLN A N 1
ATOM 733 C CA . GLN A 1 91 ? 13.072 1.065 -22.804 1.00 94.50 91 GLN A CA 1
ATOM 734 C C . GLN A 1 91 ? 12.184 2.235 -22.380 1.00 94.50 91 GLN A C 1
ATOM 736 O O . GLN A 1 91 ? 11.693 2.229 -21.255 1.00 94.50 91 GLN A O 1
ATOM 741 N N . GLU A 1 92 ? 11.956 3.200 -23.267 1.00 94.12 92 GLU A N 1
ATOM 742 C CA . GLU A 1 92 ? 11.076 4.345 -23.042 1.00 94.12 92 GLU A CA 1
ATOM 743 C C . GLU A 1 92 ? 9.630 3.891 -22.824 1.00 94.12 92 GLU A C 1
ATOM 745 O O . GLU A 1 92 ? 9.039 4.225 -21.800 1.00 94.12 92 GLU A O 1
ATOM 750 N N . GLN A 1 93 ? 9.115 3.003 -23.680 1.00 94.81 93 GLN A N 1
ATOM 751 C CA . GLN A 1 93 ? 7.788 2.408 -23.498 1.00 94.81 93 GLN A CA 1
ATOM 752 C C . GLN A 1 93 ? 7.668 1.666 -22.156 1.00 94.81 93 GLN A C 1
ATOM 754 O O . GLN A 1 93 ? 6.657 1.759 -21.461 1.00 94.81 93 GLN A O 1
ATOM 759 N N . LYS A 1 94 ? 8.718 0.939 -21.754 1.00 95.81 94 LYS A N 1
ATOM 760 C CA . LYS A 1 94 ? 8.745 0.244 -20.461 1.00 95.81 94 LYS A CA 1
ATOM 761 C C . LYS A 1 94 ? 8.796 1.214 -19.278 1.00 95.81 94 LYS A C 1
ATOM 763 O O . LYS A 1 94 ? 8.228 0.916 -18.229 1.00 95.81 94 LYS A O 1
ATOM 768 N N . LEU A 1 95 ? 9.496 2.340 -19.410 1.00 95.25 95 LEU A N 1
ATOM 769 C CA . LEU A 1 95 ? 9.528 3.386 -18.388 1.00 95.25 95 LEU A CA 1
ATOM 770 C C . LEU A 1 95 ? 8.154 4.033 -18.226 1.00 95.25 95 LEU A C 1
ATOM 772 O O . LEU A 1 95 ? 7.714 4.220 -17.094 1.00 95.25 95 LEU A O 1
ATOM 776 N N . GLU A 1 96 ? 7.467 4.313 -19.329 1.00 95.69 96 GLU A N 1
ATOM 777 C CA . GLU A 1 96 ? 6.107 4.852 -19.321 1.00 95.69 96 GLU A CA 1
ATOM 778 C C . GLU A 1 96 ? 5.131 3.885 -18.633 1.00 95.69 96 GLU A C 1
ATOM 780 O O . GLU A 1 96 ? 4.447 4.270 -17.686 1.00 95.69 96 GLU A O 1
ATOM 785 N N . GLU A 1 97 ? 5.157 2.598 -18.998 1.00 96.06 97 GLU A N 1
ATOM 786 C CA . GLU A 1 97 ? 4.338 1.563 -18.352 1.00 96.06 97 GLU A CA 1
ATOM 787 C C . GLU A 1 97 ? 4.606 1.467 -16.839 1.00 96.06 97 GLU A C 1
ATOM 789 O O . GLU A 1 97 ? 3.682 1.356 -16.030 1.00 96.06 97 GLU A O 1
ATOM 794 N N . LEU A 1 98 ? 5.880 1.496 -16.432 1.00 95.44 98 LEU A N 1
ATOM 795 C CA . LEU A 1 98 ? 6.249 1.459 -15.017 1.00 95.44 98 LEU A CA 1
ATOM 796 C C . LEU A 1 98 ? 5.823 2.726 -14.275 1.00 95.44 98 LEU A C 1
ATOM 798 O O . LEU A 1 98 ? 5.477 2.634 -13.101 1.00 95.44 98 LEU A O 1
ATOM 802 N N . THR A 1 99 ? 5.831 3.877 -14.943 1.00 95.12 99 THR A N 1
ATOM 803 C CA . THR A 1 99 ? 5.383 5.149 -14.366 1.00 95.12 99 THR A CA 1
ATOM 804 C C . THR A 1 99 ? 3.884 5.105 -14.098 1.00 95.12 99 THR A C 1
ATOM 806 O O . THR A 1 99 ? 3.478 5.337 -12.963 1.00 95.12 99 THR A O 1
ATOM 809 N N . MET A 1 100 ? 3.084 4.662 -15.074 1.00 96.12 100 MET A N 1
ATOM 810 C CA . MET A 1 100 ? 1.638 4.465 -14.894 1.00 96.12 100 MET A CA 1
ATOM 811 C C . MET A 1 100 ? 1.334 3.496 -13.742 1.00 96.12 100 MET A C 1
ATOM 813 O O . MET A 1 100 ? 0.501 3.771 -12.886 1.00 96.12 100 MET A O 1
ATOM 817 N N . LYS A 1 101 ? 2.077 2.385 -13.642 1.00 95.69 101 LYS A N 1
ATOM 818 C CA . LYS A 1 101 ? 1.923 1.437 -12.524 1.00 95.69 101 LYS A CA 1
ATOM 819 C C . LYS A 1 101 ? 2.260 2.043 -11.163 1.00 95.69 101 LYS A C 1
ATOM 821 O O . LYS A 1 101 ? 1.675 1.634 -10.163 1.00 95.69 101 LYS A O 1
ATOM 826 N N . ILE A 1 102 ? 3.233 2.952 -11.094 1.00 93.94 102 ILE A N 1
ATOM 827 C CA . ILE A 1 102 ? 3.561 3.654 -9.848 1.00 93.94 102 ILE A CA 1
ATOM 828 C C . ILE A 1 102 ? 2.401 4.569 -9.459 1.00 93.94 102 ILE A C 1
ATOM 830 O O . ILE A 1 102 ? 1.995 4.533 -8.302 1.00 93.94 102 ILE A O 1
ATOM 834 N N . GLU A 1 103 ? 1.837 5.313 -10.409 1.00 94.62 103 GLU A N 1
ATOM 835 C CA . GLU A 1 103 ? 0.679 6.182 -10.171 1.00 94.62 103 GLU A CA 1
ATOM 836 C C . GLU A 1 103 ? -0.536 5.388 -9.662 1.00 94.62 103 GLU A C 1
ATOM 838 O O . GLU A 1 103 ? -1.117 5.754 -8.640 1.00 94.62 103 GLU A O 1
ATOM 843 N N . ASP A 1 104 ? -0.851 4.246 -10.285 1.00 95.69 104 ASP A N 1
ATOM 844 C CA . ASP A 1 104 ? -1.923 3.344 -9.834 1.00 95.69 104 ASP A CA 1
ATOM 845 C C . ASP A 1 104 ? -1.699 2.857 -8.392 1.00 95.69 104 ASP A C 1
ATOM 847 O O . ASP A 1 104 ? -2.621 2.815 -7.572 1.00 95.69 104 ASP A O 1
ATOM 851 N N . VAL A 1 105 ? -0.458 2.486 -8.054 1.00 95.00 105 VAL A N 1
ATOM 852 C CA . VAL A 1 105 ? -0.101 2.042 -6.699 1.00 95.00 105 VAL A CA 1
ATOM 853 C C . VAL A 1 105 ? -0.203 3.189 -5.697 1.00 95.00 105 VAL A C 1
ATOM 855 O O . VAL A 1 105 ? -0.645 2.968 -4.570 1.00 95.00 105 VAL A O 1
ATOM 858 N N . GLU A 1 106 ? 0.191 4.406 -6.069 1.00 92.88 106 GLU A N 1
ATOM 859 C CA . GLU A 1 106 ? 0.057 5.576 -5.200 1.00 92.88 106 GLU A CA 1
ATOM 860 C C . GLU A 1 106 ? -1.410 5.917 -4.925 1.00 92.88 106 GLU A C 1
ATOM 862 O O . GLU A 1 106 ? -1.761 6.137 -3.763 1.00 92.88 106 GLU A O 1
ATOM 867 N N . ALA A 1 107 ? -2.270 5.869 -5.945 1.00 94.88 107 ALA A N 1
ATOM 868 C CA . ALA A 1 107 ? -3.711 6.049 -5.786 1.00 94.88 107 ALA A CA 1
ATOM 869 C C . ALA A 1 107 ? -4.314 4.977 -4.861 1.00 94.88 107 ALA A C 1
ATOM 871 O O . ALA A 1 107 ? -5.048 5.295 -3.923 1.00 94.88 107 ALA A O 1
ATOM 872 N N . LEU A 1 108 ? -3.926 3.710 -5.042 1.00 95.50 108 LEU A N 1
ATOM 873 C CA . LEU A 1 108 ? -4.375 2.619 -4.177 1.00 95.50 108 LEU A CA 1
ATOM 874 C C . LEU A 1 108 ? -3.929 2.812 -2.719 1.00 95.50 108 LEU A C 1
ATOM 876 O O . LEU A 1 108 ? -4.697 2.550 -1.794 1.00 95.50 108 LEU A O 1
ATOM 880 N N . VAL A 1 109 ? -2.692 3.266 -2.489 1.00 95.94 109 VAL A N 1
ATOM 881 C CA . VAL A 1 109 ? -2.199 3.573 -1.136 1.00 95.94 109 VAL A CA 1
ATOM 882 C C . VAL A 1 109 ? -3.029 4.682 -0.495 1.00 95.94 109 VAL A C 1
ATOM 884 O O . VAL A 1 109 ? -3.306 4.603 0.703 1.00 95.94 109 VAL A O 1
ATOM 887 N N . ASP A 1 110 ? -3.448 5.683 -1.267 1.00 93.44 110 ASP A N 1
ATOM 888 C CA . ASP A 1 110 ? -4.280 6.772 -0.767 1.00 93.44 110 ASP A CA 1
ATOM 889 C C . ASP A 1 110 ? -5.673 6.296 -0.335 1.00 93.44 110 ASP A C 1
ATOM 891 O O . ASP A 1 110 ? -6.108 6.627 0.771 1.00 93.44 110 ASP A O 1
ATOM 895 N N . GLU A 1 111 ? -6.336 5.477 -1.153 1.00 93.69 111 GLU A N 1
ATOM 896 C CA . GLU A 1 111 ? -7.652 4.906 -0.838 1.00 93.69 111 GLU A CA 1
ATOM 897 C C . GLU A 1 111 ? -7.594 3.962 0.369 1.00 93.69 111 GLU A C 1
ATOM 899 O O . GLU A 1 111 ? -8.384 4.068 1.312 1.00 93.69 111 GLU A O 1
ATOM 904 N N . VAL A 1 112 ? -6.621 3.047 0.376 1.00 95.56 112 VAL A N 1
ATOM 905 C CA . VAL A 1 112 ? -6.483 2.050 1.444 1.00 95.56 112 VAL A CA 1
ATOM 906 C C . VAL A 1 112 ? -6.083 2.705 2.763 1.00 95.56 112 VAL A C 1
ATOM 908 O O . VAL A 1 112 ? -6.508 2.233 3.816 1.00 95.56 112 VAL A O 1
ATOM 911 N N . ALA A 1 113 ? -5.298 3.786 2.747 1.00 95.94 113 ALA A N 1
ATOM 912 C CA . ALA A 1 113 ? -4.910 4.478 3.972 1.00 95.94 113 ALA A CA 1
ATOM 913 C C . ALA A 1 113 ? -6.115 5.085 4.707 1.00 95.94 113 ALA A C 1
ATOM 915 O O . ALA A 1 113 ? -6.167 4.998 5.936 1.00 95.94 113 ALA A O 1
ATOM 916 N N . ASP A 1 114 ? -7.079 5.656 3.978 1.00 92.94 114 ASP A N 1
ATOM 917 C CA . ASP A 1 114 ? -8.293 6.227 4.574 1.00 92.94 114 ASP A CA 1
ATOM 918 C C . ASP A 1 114 ? -9.153 5.133 5.224 1.00 92.94 114 ASP A C 1
ATOM 920 O O . ASP A 1 114 ? -9.507 5.216 6.403 1.00 92.94 114 ASP A O 1
ATOM 924 N N . ILE A 1 115 ? -9.379 4.038 4.489 1.00 95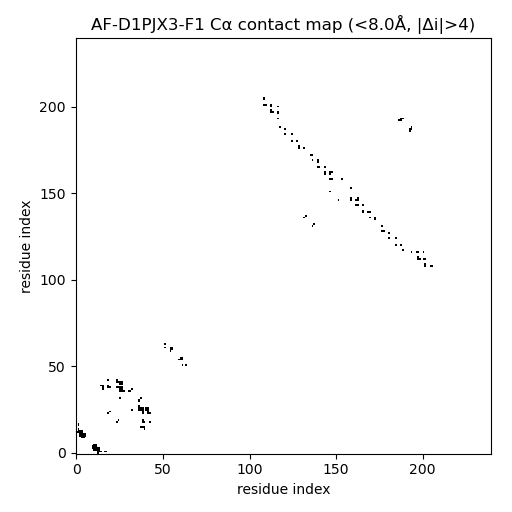.25 115 ILE A N 1
ATOM 925 C CA . ILE A 1 115 ? -10.138 2.873 4.965 1.00 95.25 115 ILE A CA 1
ATOM 926 C C . ILE A 1 115 ? -9.448 2.225 6.173 1.00 95.25 115 ILE A C 1
ATOM 928 O O . ILE A 1 115 ? -10.101 1.854 7.151 1.00 95.25 115 ILE A O 1
ATOM 932 N N . ALA A 1 116 ? -8.122 2.083 6.127 1.00 95.62 116 ALA A N 1
ATOM 933 C CA . ALA A 1 116 ? -7.344 1.495 7.210 1.00 95.62 116 ALA A CA 1
ATOM 934 C C . ALA A 1 116 ? -7.420 2.341 8.485 1.00 95.62 116 ALA A C 1
ATOM 936 O O . ALA A 1 116 ? -7.502 1.777 9.579 1.00 95.62 116 ALA A O 1
ATOM 937 N N . TYR A 1 117 ? -7.419 3.672 8.359 1.00 96.25 117 TYR A N 1
ATOM 938 C CA . TYR A 1 117 ? -7.590 4.563 9.502 1.00 96.25 117 TYR A CA 1
ATOM 939 C C . TYR A 1 117 ? -8.968 4.377 10.147 1.00 96.25 117 TYR A C 1
ATOM 941 O O . TYR A 1 117 ? -9.054 4.126 11.351 1.00 96.25 117 TYR A O 1
ATOM 949 N N . ASP A 1 118 ? -10.035 4.419 9.348 1.00 93.81 118 ASP A N 1
ATOM 950 C CA . ASP A 1 118 ? -11.404 4.250 9.842 1.00 93.81 118 ASP A CA 1
ATOM 951 C C . ASP A 1 118 ? -11.588 2.884 10.516 1.00 93.81 118 ASP A C 1
ATOM 953 O O . ASP A 1 118 ? -12.135 2.789 11.622 1.00 93.81 118 ASP A O 1
ATOM 957 N N . LYS A 1 119 ? -11.041 1.820 9.912 1.00 95.44 119 LYS A N 1
ATOM 958 C CA . LYS A 1 119 ? -11.110 0.481 10.501 1.00 95.44 119 LYS A CA 1
ATOM 959 C C . LYS A 1 119 ? -10.296 0.366 11.786 1.00 95.44 119 LYS A C 1
ATOM 961 O O . LYS A 1 119 ? -10.729 -0.313 12.716 1.00 95.44 119 LYS A O 1
ATOM 966 N N . ALA A 1 120 ? -9.149 1.038 11.883 1.00 94.69 120 ALA A N 1
ATOM 967 C CA . ALA A 1 120 ? -8.368 1.069 13.116 1.00 94.69 120 ALA A CA 1
ATOM 968 C C . ALA A 1 120 ? -9.152 1.725 14.264 1.00 94.69 120 ALA A C 1
ATOM 970 O O . ALA A 1 120 ? -9.143 1.208 15.382 1.00 94.69 120 ALA A O 1
ATOM 971 N N . VAL A 1 121 ? -9.884 2.811 13.992 1.00 93.88 121 VAL A N 1
ATOM 972 C CA . VAL A 1 121 ? -10.750 3.470 14.986 1.00 93.88 121 VAL A CA 1
ATOM 973 C C . VAL A 1 121 ? -11.868 2.535 15.466 1.00 93.88 121 VAL A C 1
ATOM 975 O O . VAL A 1 121 ? -12.167 2.494 16.663 1.00 93.88 121 VAL A O 1
ATOM 978 N N . GLU A 1 122 ? -12.468 1.756 14.565 1.00 92.62 122 GLU A N 1
ATOM 979 C CA . GLU A 1 122 ? -13.479 0.749 14.912 1.00 92.62 122 GLU A CA 1
ATOM 980 C C . GLU A 1 122 ? -12.896 -0.376 15.781 1.00 92.62 122 GLU A C 1
ATOM 982 O O . GLU A 1 122 ? -13.432 -0.675 16.848 1.00 92.62 122 GLU A O 1
ATOM 987 N N . VAL A 1 123 ? -11.755 -0.947 15.381 1.00 94.62 123 VAL A N 1
ATOM 988 C CA . VAL A 1 123 ? -11.088 -2.033 16.120 1.00 94.62 123 VAL A CA 1
ATOM 989 C C . VAL A 1 123 ? -10.691 -1.590 17.527 1.00 94.62 123 VAL A C 1
ATOM 991 O O . VAL A 1 123 ? -10.870 -2.347 18.483 1.00 94.62 123 VAL A O 1
ATOM 994 N N . VAL A 1 124 ? -10.187 -0.363 17.687 1.00 92.75 124 VAL A N 1
ATOM 995 C CA . VAL A 1 124 ? -9.881 0.201 19.011 1.00 92.75 124 VAL A CA 1
ATOM 996 C C . VAL A 1 124 ? -11.149 0.301 19.856 1.00 92.75 124 VAL A C 1
ATOM 998 O O . VAL A 1 124 ? -11.140 -0.097 21.020 1.00 92.75 124 VAL A O 1
ATOM 1001 N N . ALA A 1 125 ? -12.256 0.777 19.283 1.00 91.06 125 ALA A N 1
ATOM 1002 C CA . ALA A 1 125 ? -13.522 0.869 20.001 1.0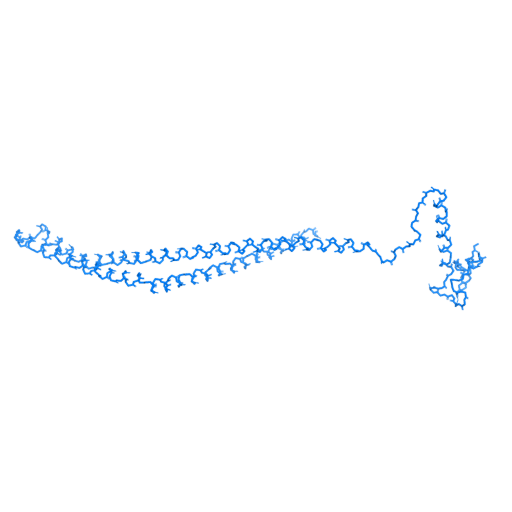0 91.06 125 ALA A CA 1
ATOM 1003 C C . ALA A 1 125 ? -14.033 -0.503 20.462 1.00 91.06 125 ALA A C 1
ATOM 1005 O O . ALA A 1 125 ? -14.492 -0.630 21.596 1.00 91.06 125 ALA A O 1
ATOM 1006 N N . ASP A 1 126 ? -13.940 -1.531 19.622 1.00 90.44 126 ASP A N 1
ATOM 1007 C CA . ASP A 1 126 ? -14.395 -2.876 19.977 1.00 90.44 126 ASP A CA 1
ATOM 1008 C C . ASP A 1 126 ? -13.467 -3.571 20.975 1.00 90.44 126 ASP A C 1
ATOM 1010 O O . ASP A 1 126 ? -13.944 -4.227 21.902 1.00 90.44 126 ASP A O 1
ATOM 1014 N N . THR A 1 127 ? -12.156 -3.348 20.863 1.00 90.50 127 THR A N 1
ATOM 1015 C CA . THR A 1 127 ? -11.170 -3.862 21.825 1.00 90.50 127 THR A CA 1
ATOM 1016 C C . THR A 1 127 ? -11.417 -3.285 23.218 1.00 90.50 127 THR A C 1
ATOM 1018 O O . THR A 1 127 ? -11.468 -4.032 24.191 1.00 90.50 127 THR A O 1
ATOM 1021 N N . VAL A 1 128 ? -11.647 -1.969 23.323 1.00 88.75 128 VAL A N 1
ATOM 1022 C CA . VAL A 1 128 ? -11.942 -1.318 24.611 1.00 88.75 128 VAL A CA 1
ATOM 1023 C C . VAL A 1 128 ? -13.248 -1.846 25.207 1.00 88.75 128 VAL A C 1
ATOM 1025 O O . VAL A 1 128 ? -13.293 -2.128 26.401 1.00 88.75 128 VAL A O 1
ATOM 1028 N N . LYS A 1 129 ? -14.296 -2.050 24.392 1.00 87.00 129 LYS A N 1
ATOM 1029 C CA . LYS A 1 129 ? -15.548 -2.660 24.877 1.00 87.00 129 LYS A CA 1
ATOM 1030 C C . LYS A 1 129 ? -15.319 -4.041 25.482 1.00 87.00 129 LYS A C 1
ATOM 1032 O O . LYS A 1 129 ? -15.888 -4.351 26.528 1.00 87.00 129 LYS A O 1
ATOM 1037 N N . LEU A 1 130 ? -14.519 -4.866 24.810 1.00 85.31 130 LEU A N 1
ATOM 1038 C CA . LEU A 1 130 ? -14.245 -6.230 25.241 1.00 85.31 130 LEU A CA 1
ATOM 1039 C C . LEU A 1 130 ? -13.428 -6.252 26.537 1.00 85.31 130 LEU A C 1
ATOM 1041 O O . LEU A 1 130 ? -13.780 -6.997 27.453 1.00 85.31 130 LEU A O 1
ATOM 1045 N N . GLU A 1 131 ? -12.396 -5.412 26.652 1.00 85.44 131 GLU A N 1
ATOM 1046 C CA . GLU A 1 131 ? -11.570 -5.371 27.864 1.00 85.44 131 GLU A CA 1
ATOM 1047 C C . GLU A 1 131 ? -12.358 -4.833 29.069 1.00 85.44 131 GLU A C 1
ATOM 1049 O O . GLU A 1 131 ? -12.353 -5.460 30.126 1.00 85.44 131 GLU A O 1
ATOM 1054 N N . THR A 1 132 ? -13.161 -3.774 28.904 1.00 82.38 132 THR A N 1
ATOM 1055 C CA . THR A 1 132 ? -14.052 -3.282 29.973 1.00 82.38 132 THR A CA 1
ATOM 1056 C C . THR A 1 132 ? -15.085 -4.330 30.396 1.00 82.38 132 THR A C 1
ATOM 1058 O O . THR A 1 132 ? -15.387 -4.464 31.583 1.00 82.38 132 THR A O 1
ATOM 1061 N N . HIS A 1 133 ? -15.626 -5.124 29.466 1.00 80.62 133 HIS A N 1
ATOM 1062 C CA . HIS A 1 133 ? -16.520 -6.220 29.847 1.00 80.62 133 HIS A CA 1
ATOM 1063 C C . HIS A 1 133 ? -15.789 -7.284 30.681 1.00 80.62 133 HIS A C 1
ATOM 1065 O O . HIS A 1 133 ? -16.332 -7.829 31.645 1.00 80.62 133 HIS A O 1
ATOM 1071 N N . LYS A 1 134 ? -14.551 -7.601 30.306 1.00 80.62 134 LYS A N 1
ATOM 1072 C CA . LYS A 1 134 ? -13.748 -8.647 30.938 1.00 80.62 134 LYS A CA 1
ATOM 1073 C C . LYS A 1 134 ? -13.236 -8.253 32.325 1.00 80.62 134 LYS A C 1
ATOM 1075 O O . LYS A 1 134 ? -13.160 -9.131 33.185 1.00 80.62 134 LYS A O 1
ATOM 1080 N N . GLU A 1 135 ? -12.897 -6.985 32.536 1.00 81.31 135 GLU A N 1
ATOM 1081 C CA . GLU A 1 135 ? -12.320 -6.493 33.791 1.00 81.31 135 GLU A CA 1
ATOM 1082 C C . GLU A 1 135 ? -13.378 -5.877 34.719 1.00 81.31 135 GLU A C 1
ATOM 1084 O O . GLU A 1 135 ? -13.545 -6.343 35.848 1.00 81.31 135 GLU A O 1
ATOM 1089 N N . ASP A 1 136 ? -14.148 -4.896 34.239 1.00 84.38 136 ASP A N 1
ATOM 1090 C CA . ASP A 1 136 ? -15.040 -4.097 35.091 1.00 84.38 136 ASP A CA 1
ATOM 1091 C C . ASP A 1 136 ? -16.401 -4.767 35.331 1.00 84.38 136 ASP A C 1
ATOM 1093 O O . ASP A 1 136 ? -16.941 -4.738 36.439 1.00 84.38 136 ASP A O 1
ATOM 1097 N N . ILE A 1 137 ? -16.982 -5.382 34.295 1.00 89.62 137 ILE A N 1
ATOM 1098 C CA . ILE A 1 137 ? -18.326 -5.982 34.378 1.00 89.62 137 ILE A CA 1
ATOM 1099 C C . ILE A 1 137 ? -18.271 -7.382 34.998 1.00 89.62 137 ILE A C 1
ATOM 1101 O O . ILE A 1 137 ? -19.114 -7.720 35.832 1.00 89.62 137 ILE A O 1
ATOM 1105 N N . LYS A 1 138 ? -17.247 -8.176 34.669 1.00 90.81 138 LYS A N 1
ATOM 1106 C CA . LYS A 1 138 ? -17.105 -9.570 35.117 1.00 90.81 138 LYS A CA 1
ATOM 1107 C C . LYS A 1 138 ? -17.174 -9.737 36.636 1.00 90.81 138 LYS A C 1
ATOM 1109 O O . LYS A 1 138 ? -17.812 -10.670 37.119 1.00 90.81 138 LYS A O 1
ATOM 1114 N N . LEU A 1 139 ? -16.546 -8.847 37.407 1.00 88.81 139 LEU A N 1
ATOM 1115 C CA . LEU A 1 139 ? -16.574 -8.919 38.874 1.00 88.81 139 LEU A CA 1
ATOM 1116 C C . LEU A 1 139 ? -17.986 -8.667 39.430 1.00 88.81 139 LEU A C 1
ATOM 1118 O O . LEU A 1 139 ? -18.428 -9.323 40.380 1.00 88.81 139 LEU A O 1
ATOM 1122 N N . VAL A 1 140 ? -18.726 -7.752 38.803 1.00 90.50 140 VAL A N 1
ATOM 1123 C CA . VAL A 1 140 ? -20.113 -7.437 39.166 1.00 90.50 140 VAL A CA 1
ATOM 1124 C C . VAL A 1 140 ? -21.046 -8.585 38.769 1.00 90.50 140 VAL A C 1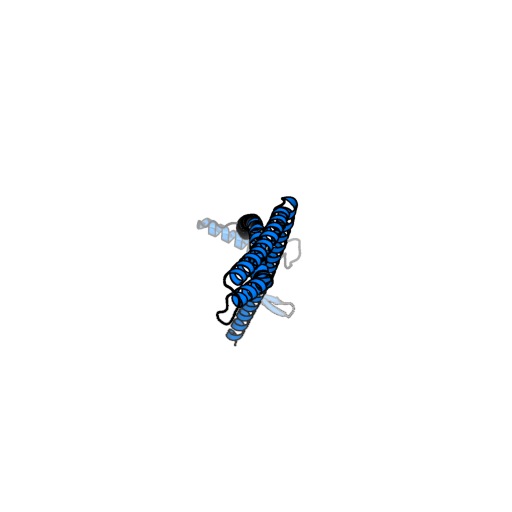
ATOM 1126 O O . VAL A 1 140 ? -21.929 -8.953 39.544 1.00 90.50 140 VAL A O 1
ATOM 1129 N N . GLU A 1 141 ? -20.813 -9.218 37.618 1.00 91.12 141 GLU A N 1
ATOM 1130 C CA . GLU A 1 141 ? -21.542 -10.412 37.172 1.00 91.12 141 GLU A CA 1
ATOM 1131 C C . GLU A 1 141 ? -21.295 -11.623 38.075 1.00 91.12 141 GLU A C 1
ATOM 1133 O O . GLU A 1 141 ? -22.242 -12.317 38.445 1.00 91.12 141 GLU A O 1
ATOM 1138 N N . GLN A 1 142 ? -20.052 -11.856 38.500 1.00 91.44 142 GLN A N 1
ATOM 1139 C CA . GLN A 1 142 ? -19.727 -12.894 39.482 1.00 91.44 142 GLN A CA 1
ATOM 1140 C C . GLN A 1 142 ? -20.428 -12.637 40.819 1.00 91.44 142 GLN A C 1
ATOM 1142 O O . GLN A 1 142 ? -21.001 -13.555 41.406 1.00 91.44 142 GLN A O 1
ATOM 1147 N N . SER A 1 143 ? -20.452 -11.381 41.270 1.00 90.19 143 SER A N 1
ATOM 1148 C CA . SER A 1 143 ? -21.178 -10.981 42.482 1.00 90.19 143 SER A CA 1
ATOM 1149 C C . SER A 1 143 ? -22.687 -11.209 42.335 1.00 90.19 143 SER A C 1
ATOM 1151 O O . SER A 1 143 ? -23.340 -11.690 43.259 1.00 90.19 143 SER A O 1
ATOM 1153 N N . LYS A 1 144 ? -23.248 -10.936 41.152 1.00 90.81 144 LYS A N 1
ATOM 1154 C CA . LYS A 1 144 ? -24.655 -11.203 40.824 1.00 90.81 144 LYS A CA 1
ATOM 1155 C C . LYS A 1 144 ? -24.965 -12.700 40.849 1.00 90.81 144 LYS A C 1
ATOM 1157 O O . LYS A 1 144 ? -25.944 -13.105 41.474 1.00 90.81 144 LYS A O 1
ATOM 1162 N N . ALA A 1 145 ? -24.122 -13.520 40.224 1.00 91.31 145 ALA A N 1
ATOM 1163 C CA . ALA A 1 145 ? -24.255 -14.975 40.231 1.00 91.31 145 ALA A CA 1
ATOM 1164 C C . ALA A 1 145 ? -24.169 -15.545 41.656 1.00 91.31 145 ALA A C 1
ATOM 1166 O O . ALA A 1 145 ? -24.943 -16.425 42.024 1.00 91.31 145 ALA A O 1
ATOM 1167 N N . TRP A 1 146 ? -23.283 -14.991 42.487 1.00 90.62 146 TRP A N 1
ATOM 1168 C CA . TRP A 1 146 ? -23.150 -15.371 43.891 1.00 90.62 146 TRP A CA 1
ATOM 1169 C C . TRP A 1 146 ? -24.411 -15.069 44.714 1.00 90.62 146 TRP A C 1
ATOM 1171 O O . TRP A 1 146 ? -24.826 -15.907 45.515 1.00 90.62 146 TRP A O 1
ATOM 1181 N N . VAL A 1 147 ? -25.051 -13.912 44.498 1.00 88.44 147 VAL A N 1
ATOM 1182 C CA . VAL A 1 147 ? -26.317 -13.539 45.165 1.00 88.44 147 VAL A CA 1
ATOM 1183 C C . VAL A 1 147 ? -27.471 -14.456 44.741 1.00 88.44 147 VAL A C 1
ATOM 1185 O O . VAL A 1 147 ? -28.329 -14.776 45.559 1.00 88.44 147 VAL A O 1
ATOM 1188 N N . LEU A 1 148 ? -27.480 -14.895 43.480 1.00 87.31 148 LEU A N 1
ATOM 1189 C CA . LEU A 1 148 ? -28.490 -15.798 42.917 1.00 87.31 148 LEU A CA 1
ATOM 1190 C C . LEU A 1 148 ? -28.258 -17.279 43.260 1.00 87.31 148 LEU A C 1
ATOM 1192 O O . LEU A 1 148 ? -29.093 -18.115 42.912 1.00 87.31 148 LEU A O 1
ATOM 1196 N N . SER A 1 149 ? -27.145 -17.617 43.918 1.00 89.06 149 SER A N 1
ATOM 1197 C CA . SER A 1 149 ? -26.809 -19.006 44.227 1.00 89.06 149 SER A CA 1
ATOM 1198 C C . SER A 1 149 ? -27.860 -19.647 45.148 1.00 89.06 149 SER A C 1
ATOM 1200 O O . SER A 1 149 ? -28.220 -19.052 46.170 1.00 89.06 149 SER A O 1
ATOM 1202 N N . PRO A 1 150 ? -28.319 -20.878 44.850 1.00 81.94 150 PRO A N 1
ATOM 1203 C CA . PRO A 1 150 ? -29.337 -21.578 45.637 1.00 81.94 150 PRO A CA 1
ATOM 1204 C C . PRO A 1 150 ? -28.909 -21.882 47.084 1.00 81.94 150 PRO A C 1
ATOM 1206 O O . PRO A 1 150 ? -29.753 -22.164 47.928 1.00 81.94 150 PRO A O 1
ATOM 1209 N N . GLU A 1 151 ? -27.616 -21.786 47.399 1.00 82.19 151 GLU A N 1
ATOM 1210 C CA . GLU A 1 151 ? -27.070 -21.957 48.753 1.00 82.19 151 GLU A CA 1
ATOM 1211 C C . GLU A 1 151 ? -27.358 -20.760 49.684 1.00 82.19 151 GLU A C 1
ATOM 1213 O O . GLU A 1 151 ? -27.109 -20.818 50.894 1.00 82.19 151 GLU A O 1
ATOM 1218 N N . ARG A 1 152 ? -27.869 -19.643 49.146 1.00 80.31 152 ARG A N 1
ATOM 1219 C CA . ARG A 1 152 ? -28.108 -18.410 49.905 1.00 80.31 152 ARG A CA 1
ATOM 1220 C C . ARG A 1 152 ? -29.466 -18.441 50.605 1.00 80.31 152 ARG A C 1
ATOM 1222 O O . ARG A 1 152 ? -30.507 -18.629 49.990 1.00 80.31 152 ARG A O 1
ATOM 1229 N N . LYS A 1 153 ? -29.457 -18.151 51.910 1.00 80.00 153 LYS A N 1
ATOM 1230 C CA . LYS A 1 153 ? -30.654 -18.073 52.772 1.00 80.00 153 LYS A CA 1
ATOM 1231 C C . LYS A 1 153 ? -31.329 -16.688 52.796 1.00 80.00 153 LYS A C 1
ATOM 1233 O O . LYS A 1 153 ? -32.105 -16.411 53.705 1.00 80.00 153 LYS A O 1
ATOM 1238 N N . ALA A 1 154 ? -31.006 -15.800 51.854 1.00 79.75 154 ALA A N 1
ATOM 1239 C CA . ALA A 1 154 ? -31.578 -14.451 51.802 1.00 79.75 154 ALA A CA 1
ATOM 1240 C C . ALA A 1 154 ? -33.046 -14.479 51.342 1.00 79.75 154 ALA A C 1
ATOM 1242 O O . ALA A 1 154 ? -33.452 -15.366 50.588 1.00 79.75 154 ALA A O 1
ATOM 1243 N N . SER A 1 155 ? -33.859 -13.511 51.778 1.00 85.62 155 SER A N 1
ATOM 1244 C CA . SER A 1 155 ? -35.259 -13.450 51.349 1.00 85.62 155 SER A CA 1
ATOM 1245 C C . SER A 1 155 ? -35.371 -13.072 49.866 1.00 85.62 155 SER A C 1
ATOM 1247 O O . SER A 1 155 ? -34.539 -12.339 49.327 1.00 85.62 155 SER A O 1
ATOM 1249 N N . LYS A 1 156 ? -36.447 -13.510 49.193 1.00 85.31 156 LYS A N 1
ATOM 1250 C CA . LYS A 1 156 ? -36.688 -13.188 47.771 1.00 85.31 156 LYS A CA 1
ATOM 1251 C C . LYS A 1 156 ? -36.624 -11.681 47.481 1.00 85.31 156 LYS A C 1
ATOM 1253 O O . LYS A 1 156 ? -36.058 -11.283 46.469 1.00 85.31 156 LYS A O 1
ATOM 1258 N N . LYS A 1 157 ? -37.157 -10.850 48.387 1.00 88.44 157 LYS A N 1
ATOM 1259 C CA . LYS A 1 157 ? -37.166 -9.383 48.250 1.00 88.44 157 LYS A CA 1
ATOM 1260 C C . LYS A 1 157 ? -35.759 -8.781 48.315 1.00 88.44 157 LYS A C 1
ATOM 1262 O O . LYS A 1 157 ? -35.462 -7.844 47.581 1.00 88.44 157 LYS A O 1
ATOM 1267 N N . GLU A 1 158 ? -34.893 -9.313 49.175 1.00 87.56 158 GLU A N 1
ATOM 1268 C CA . GLU A 1 158 ? -33.508 -8.843 49.317 1.00 87.56 158 GLU A CA 1
ATOM 1269 C C . GLU A 1 158 ? -32.647 -9.259 48.123 1.00 87.56 158 GLU A C 1
ATOM 1271 O O . GLU A 1 158 ? -31.868 -8.450 47.620 1.00 87.56 158 GLU A O 1
ATOM 1276 N N . VAL A 1 159 ? -32.831 -10.489 47.629 1.00 88.19 159 VAL A N 1
ATOM 1277 C CA . VAL A 1 159 ? -32.162 -10.992 46.419 1.00 88.19 159 VAL A CA 1
ATOM 1278 C C . VAL A 1 159 ? -32.537 -10.135 45.210 1.00 88.19 159 VAL A C 1
ATOM 1280 O O . VAL A 1 159 ? -31.656 -9.649 44.505 1.00 88.19 159 VAL A O 1
ATOM 1283 N N . GLU A 1 160 ? -33.829 -9.883 45.000 1.00 89.62 160 GLU A N 1
ATOM 1284 C CA . GLU A 1 160 ? -34.314 -9.055 43.891 1.00 89.62 160 GLU A CA 1
ATOM 1285 C C . GLU A 1 160 ? -33.787 -7.614 43.974 1.00 89.62 160 GLU A C 1
ATOM 1287 O O . GLU A 1 160 ? -33.340 -7.045 42.974 1.00 89.62 160 GLU A O 1
ATOM 1292 N N . TYR A 1 161 ? -33.758 -7.033 45.179 1.00 91.88 161 TYR A N 1
ATOM 1293 C CA . TYR A 1 161 ? -33.191 -5.704 45.400 1.00 91.88 161 TYR A CA 1
ATOM 1294 C C . TYR A 1 161 ? -31.690 -5.648 45.077 1.00 91.88 161 TYR A C 1
ATOM 1296 O O . TYR A 1 161 ? -31.245 -4.733 44.377 1.00 91.88 161 TYR A O 1
ATOM 1304 N N . ALA A 1 162 ? -30.910 -6.621 45.555 1.00 91.19 162 ALA A N 1
ATOM 1305 C CA . ALA A 1 162 ? -29.472 -6.695 45.309 1.00 91.19 162 ALA A CA 1
ATOM 1306 C C . ALA A 1 162 ? -29.160 -6.879 43.817 1.00 91.19 162 ALA A C 1
ATOM 1308 O O . ALA A 1 162 ? -28.339 -6.145 43.265 1.00 91.19 162 ALA A O 1
ATOM 1309 N N . VAL A 1 163 ? -29.874 -7.782 43.141 1.00 92.25 163 VAL A N 1
ATOM 1310 C CA . VAL A 1 163 ? -29.757 -8.010 41.693 1.00 92.25 163 VAL A CA 1
ATOM 1311 C C . VAL A 1 163 ? -30.046 -6.727 40.914 1.00 92.25 163 VAL A C 1
ATOM 1313 O O . VAL A 1 163 ? -29.228 -6.315 40.094 1.00 92.25 163 VAL A O 1
ATOM 1316 N N . LYS A 1 164 ? -31.135 -6.018 41.240 1.00 94.12 164 LYS A N 1
ATOM 1317 C CA . LYS A 1 164 ? -31.490 -4.748 40.587 1.00 94.12 164 LYS A CA 1
ATOM 1318 C C . LYS A 1 164 ? -30.416 -3.671 40.769 1.00 94.12 164 LYS A C 1
ATOM 1320 O O . LYS A 1 164 ? -30.195 -2.854 39.873 1.00 94.12 164 LYS A O 1
ATOM 1325 N N . ARG A 1 165 ? -29.741 -3.638 41.924 1.00 93.00 165 ARG A N 1
ATOM 1326 C CA . ARG A 1 165 ? -28.623 -2.712 42.165 1.00 93.00 165 ARG A CA 1
ATOM 1327 C C . ARG A 1 165 ? -27.389 -3.083 41.351 1.00 93.00 165 ARG A C 1
ATOM 1329 O O . ARG A 1 165 ? -26.799 -2.181 40.764 1.00 93.00 165 ARG A O 1
ATOM 1336 N N . LEU A 1 166 ? -27.042 -4.367 41.276 1.00 93.19 166 LEU A N 1
ATOM 1337 C CA . LEU A 1 166 ? -25.918 -4.856 40.472 1.00 93.19 166 LEU A CA 1
ATOM 1338 C C . LEU A 1 166 ? -26.149 -4.608 38.975 1.00 93.19 166 LEU A C 1
ATOM 1340 O O . LEU A 1 166 ? -25.261 -4.085 38.309 1.00 93.19 166 LEU A O 1
ATOM 1344 N N . ASP A 1 167 ? -27.364 -4.840 38.474 1.00 92.94 167 ASP A N 1
ATOM 1345 C CA . ASP A 1 167 ? -27.740 -4.501 37.094 1.00 92.94 167 ASP A CA 1
ATOM 1346 C C . ASP A 1 167 ? -27.615 -2.996 36.819 1.00 92.94 167 ASP A C 1
ATOM 1348 O O . ASP A 1 167 ? -27.111 -2.580 35.775 1.00 92.94 167 ASP A O 1
ATOM 1352 N N . GLY A 1 168 ? -27.997 -2.157 37.787 1.00 94.19 168 GLY A N 1
ATOM 1353 C CA . GLY A 1 168 ? -27.790 -0.712 37.707 1.00 94.19 168 GLY A CA 1
ATOM 1354 C C . GLY A 1 168 ? -26.311 -0.308 37.646 1.00 94.19 168 GLY A C 1
ATOM 1355 O O . GLY A 1 168 ? -25.972 0.655 36.956 1.00 94.19 168 GLY A O 1
ATOM 1356 N N . VAL A 1 169 ? -25.424 -1.031 38.337 1.00 92.88 169 VAL A N 1
ATOM 1357 C CA . VAL A 1 169 ? -23.968 -0.810 38.277 1.00 92.88 169 VAL A CA 1
ATOM 1358 C C . VAL A 1 169 ? -23.417 -1.219 36.911 1.00 92.88 169 VAL A C 1
ATOM 1360 O O . VAL A 1 169 ? -22.734 -0.408 36.286 1.00 92.88 169 VAL A O 1
ATOM 1363 N N . ILE A 1 170 ? -23.783 -2.401 36.402 1.00 91.31 170 ILE A N 1
ATOM 1364 C CA . ILE A 1 170 ? -23.391 -2.870 35.059 1.00 91.31 170 ILE A CA 1
ATOM 1365 C C . ILE A 1 170 ? -23.820 -1.852 33.994 1.00 91.31 170 ILE A C 1
ATOM 1367 O O . ILE A 1 170 ? -23.017 -1.450 33.149 1.00 91.31 170 ILE A O 1
ATOM 1371 N N . ALA A 1 171 ? -25.061 -1.362 34.068 1.00 91.94 171 ALA A N 1
ATOM 1372 C CA . ALA A 1 171 ? -25.572 -0.359 33.139 1.00 91.94 171 ALA A CA 1
ATOM 1373 C C . ALA A 1 171 ? -24.798 0.969 33.218 1.00 91.94 171 ALA A C 1
ATOM 1375 O O . ALA A 1 171 ? -24.522 1.585 32.188 1.00 91.94 171 ALA A O 1
ATOM 1376 N N . ARG A 1 172 ? -24.414 1.422 34.421 1.00 92.44 172 ARG A N 1
ATOM 1377 C CA . ARG A 1 172 ? -23.612 2.646 34.595 1.00 92.44 172 ARG A CA 1
ATOM 1378 C C . ARG A 1 172 ? -22.214 2.507 34.005 1.00 92.44 172 ARG A C 1
ATOM 1380 O O . ARG A 1 172 ? -21.796 3.413 33.291 1.00 92.44 172 ARG A O 1
ATOM 1387 N N . ILE A 1 173 ? -21.533 1.391 34.264 1.00 90.50 173 ILE A N 1
ATOM 1388 C CA . ILE A 1 173 ? -20.202 1.101 33.709 1.00 90.50 173 ILE A CA 1
ATOM 1389 C C . ILE A 1 173 ? -20.280 1.066 32.179 1.00 90.50 173 ILE A C 1
ATOM 1391 O O . ILE A 1 173 ? -19.556 1.793 31.500 1.00 90.50 173 ILE A O 1
ATOM 1395 N N . THR A 1 174 ? -21.244 0.319 31.638 1.00 89.69 174 THR A N 1
ATOM 1396 C CA . THR A 1 174 ? -21.459 0.196 30.189 1.00 89.69 174 THR A CA 1
ATOM 1397 C C . THR A 1 174 ? -21.729 1.554 29.534 1.00 89.69 174 THR A C 1
ATOM 1399 O O . THR A 1 174 ? -21.145 1.879 28.499 1.00 89.69 174 THR A O 1
ATOM 1402 N N . ASN A 1 175 ? -22.583 2.386 30.139 1.00 90.81 175 ASN A N 1
ATOM 1403 C CA . ASN A 1 175 ? -22.912 3.710 29.605 1.00 90.81 175 ASN A CA 1
ATOM 1404 C C . ASN A 1 175 ? -21.744 4.699 29.707 1.00 90.81 175 ASN A C 1
ATOM 1406 O O . ASN A 1 175 ? -21.520 5.472 28.773 1.00 90.81 175 ASN A O 1
ATOM 1410 N N . ALA A 1 176 ? -20.992 4.676 30.811 1.00 90.75 176 ALA A N 1
ATOM 1411 C CA . ALA A 1 176 ? -19.805 5.510 30.983 1.00 90.75 176 ALA A CA 1
ATOM 1412 C C . ALA A 1 176 ? -18.746 5.170 29.928 1.00 90.75 176 ALA A C 1
ATOM 1414 O O . ALA A 1 176 ? -18.256 6.060 29.235 1.00 90.75 176 ALA A O 1
ATOM 1415 N N . MET A 1 177 ? -18.478 3.878 29.731 1.00 90.19 177 MET A N 1
ATOM 1416 C CA . MET A 1 177 ? -17.583 3.390 28.687 1.00 90.19 177 MET A CA 1
ATOM 1417 C C . MET A 1 177 ? -18.058 3.813 27.294 1.00 90.19 177 MET A C 1
ATOM 1419 O O . MET A 1 177 ? -17.282 4.388 26.534 1.00 90.19 177 MET A O 1
ATOM 1423 N N . LYS A 1 178 ? -19.33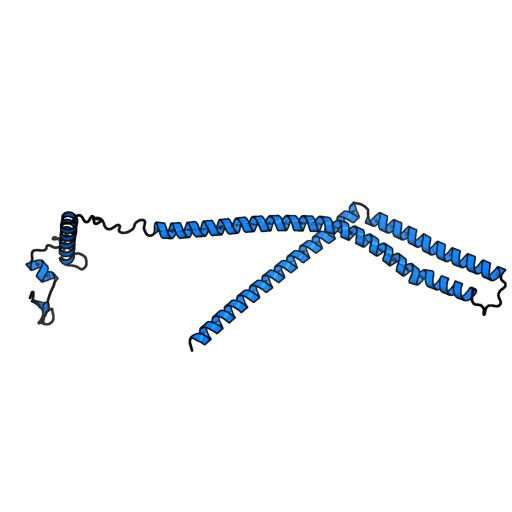5 3.581 26.960 1.00 89.00 178 LYS A N 1
ATOM 1424 C CA . LYS A 1 178 ? -19.906 3.969 25.662 1.00 89.00 178 LYS A CA 1
ATOM 1425 C C . LYS A 1 178 ? -19.711 5.463 25.390 1.00 89.00 178 LYS A C 1
ATOM 1427 O O . LYS A 1 178 ? -19.296 5.826 24.294 1.00 89.00 178 LYS A O 1
ATOM 1432 N N . SER A 1 179 ? -19.961 6.312 26.388 1.00 91.38 179 SER A N 1
ATOM 1433 C CA . SER A 1 179 ? -19.753 7.763 26.292 1.00 91.38 179 SER A CA 1
ATOM 1434 C C . SER A 1 179 ? -18.281 8.120 26.054 1.00 91.38 179 SER A C 1
ATOM 1436 O O . SER A 1 179 ? -17.973 8.940 25.190 1.00 91.38 179 SER A O 1
ATOM 1438 N N . THR A 1 180 ? -17.354 7.475 26.766 1.00 90.56 180 THR A N 1
ATOM 1439 C CA . THR A 1 180 ? -15.910 7.691 26.588 1.00 90.56 180 THR A CA 1
ATOM 1440 C C . THR A 1 180 ? -15.437 7.260 25.201 1.00 90.56 180 THR A C 1
ATOM 1442 O O . THR A 1 180 ? -14.767 8.037 24.523 1.00 90.56 180 THR A O 1
ATOM 1445 N N . ILE A 1 181 ? -15.838 6.074 24.733 1.00 91.25 181 ILE A N 1
ATOM 1446 C CA . ILE A 1 181 ? -15.502 5.580 23.391 1.00 91.25 181 ILE A CA 1
ATOM 1447 C C . ILE A 1 181 ? -16.046 6.527 22.324 1.00 91.25 181 ILE A C 1
ATOM 1449 O O . ILE A 1 181 ? -15.309 6.904 21.419 1.00 91.25 181 ILE A O 1
ATOM 1453 N N . GLN A 1 182 ? -17.295 6.981 22.454 1.00 91.69 182 GLN A N 1
ATOM 1454 C CA . GLN A 1 182 ? -17.882 7.943 21.520 1.00 91.69 182 GLN A CA 1
ATOM 1455 C C . GLN A 1 182 ? -17.082 9.251 21.463 1.00 91.69 182 GLN A C 1
ATOM 1457 O O . GLN A 1 182 ? -16.842 9.769 20.373 1.00 91.69 182 GLN A O 1
ATOM 1462 N N . LYS A 1 183 ? -16.616 9.777 22.604 1.00 93.31 183 LYS A N 1
ATOM 1463 C CA . LYS A 1 183 ? -15.766 10.982 22.641 1.00 93.31 183 LYS A CA 1
ATOM 1464 C C . LYS A 1 183 ? -14.418 10.759 21.956 1.00 93.31 183 LYS A C 1
ATOM 1466 O O . LYS A 1 183 ? -13.963 11.637 21.220 1.00 93.31 183 LYS A O 1
ATOM 1471 N N . ILE A 1 184 ? -13.798 9.599 22.174 1.00 92.19 184 ILE A N 1
ATOM 1472 C CA . ILE A 1 184 ? -12.534 9.223 21.530 1.00 92.19 184 ILE A CA 1
ATOM 1473 C C . ILE A 1 184 ? -12.737 9.098 20.019 1.00 92.19 184 ILE A C 1
ATOM 14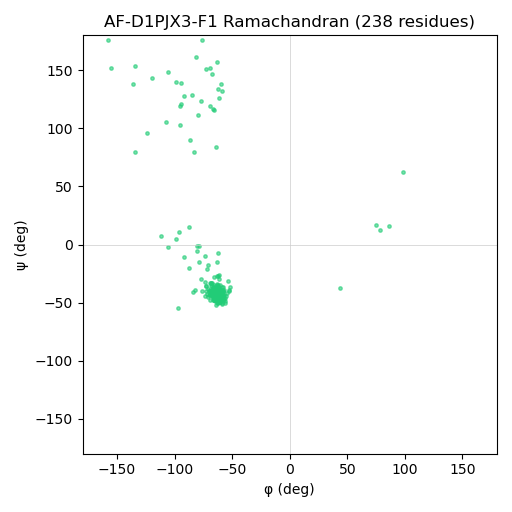75 O O . ILE A 1 184 ? -12.038 9.768 19.268 1.00 92.19 184 ILE A O 1
ATOM 1479 N N . GLN A 1 185 ? -13.736 8.333 19.573 1.00 92.00 185 GLN A N 1
ATOM 1480 C CA . GLN A 1 185 ? -14.075 8.183 18.155 1.00 92.00 185 GLN A CA 1
ATOM 1481 C C . GLN A 1 185 ? -14.346 9.539 17.503 1.00 92.00 185 GLN A C 1
ATOM 1483 O O . GLN A 1 185 ? -13.745 9.857 16.486 1.00 92.00 185 GLN A O 1
ATOM 1488 N N . THR A 1 186 ? -15.167 10.386 18.127 1.00 93.12 186 THR A N 1
ATOM 1489 C CA . THR A 1 186 ? -15.447 11.737 17.615 1.00 93.12 186 THR A CA 1
ATOM 1490 C C . THR A 1 186 ? -14.171 12.569 17.489 1.00 93.12 186 THR A C 1
ATOM 1492 O O . THR A 1 186 ? -14.035 13.341 16.549 1.00 93.12 186 THR A O 1
ATOM 1495 N N . THR A 1 187 ? -13.224 12.421 18.419 1.00 93.38 187 THR A N 1
ATOM 1496 C CA . THR A 1 187 ? -11.943 13.141 18.385 1.00 93.38 187 THR A CA 1
ATOM 1497 C C . THR A 1 187 ? -11.017 12.619 17.288 1.00 93.38 187 THR A C 1
ATOM 1499 O O . THR A 1 187 ? -10.413 13.424 16.586 1.00 93.38 187 THR A O 1
ATOM 1502 N N . LEU A 1 188 ? -10.933 11.298 17.114 1.00 93.50 188 LEU A N 1
ATOM 1503 C CA . LEU A 1 188 ? -10.114 10.656 16.081 1.00 93.50 188 LEU A CA 1
ATOM 1504 C C . LEU A 1 188 ? -10.663 10.909 14.669 1.00 93.50 188 LEU A C 1
ATOM 1506 O O . LEU A 1 188 ? -9.892 11.095 13.737 1.00 93.50 188 LEU A O 1
ATOM 1510 N N . MET A 1 189 ? -11.987 11.009 14.526 1.00 92.94 189 MET A N 1
ATOM 1511 C CA . MET A 1 189 ? -12.656 11.307 13.255 1.00 92.94 189 MET A CA 1
ATOM 1512 C C . MET A 1 189 ? -12.657 12.798 12.889 1.00 92.94 189 MET A C 1
ATOM 1514 O O . MET A 1 189 ? -13.169 13.167 11.831 1.00 92.94 189 MET A O 1
ATOM 1518 N N . LYS A 1 190 ? -12.092 13.683 13.726 1.00 95.50 190 LYS A N 1
ATOM 1519 C CA . LYS A 1 190 ? -11.916 15.093 13.345 1.00 95.50 190 LYS A CA 1
ATOM 1520 C C . LYS A 1 190 ? -11.034 15.177 12.093 1.00 95.50 190 LYS A C 1
ATOM 1522 O O . LYS A 1 190 ? -10.004 14.503 12.061 1.00 95.50 190 LYS A O 1
ATOM 1527 N N . PRO A 1 191 ? -11.355 16.044 11.111 1.00 94.38 191 PRO A N 1
ATOM 1528 C CA . PRO A 1 191 ? -10.625 16.112 9.843 1.00 94.38 191 PRO A CA 1
ATOM 1529 C C . PRO A 1 191 ? -9.110 16.273 10.006 1.00 94.38 191 PRO A C 1
ATOM 1531 O O . PRO A 1 191 ? -8.336 15.627 9.309 1.00 94.38 191 PRO A O 1
ATOM 1534 N N . GLU A 1 192 ? -8.682 17.094 10.964 1.00 94.62 192 GLU A N 1
ATOM 1535 C CA . GLU A 1 192 ? -7.269 17.355 11.260 1.00 94.62 192 GLU A CA 1
ATOM 1536 C C . GLU A 1 192 ? -6.533 16.093 11.735 1.00 94.62 192 GLU A C 1
ATOM 1538 O O . GLU A 1 192 ? -5.450 15.776 11.243 1.00 94.62 192 GLU A O 1
ATOM 1543 N N . VAL A 1 193 ? -7.144 15.348 12.661 1.00 94.31 193 VAL A N 1
ATOM 1544 C CA . VAL A 1 193 ? -6.563 14.138 13.259 1.00 94.31 193 VAL A CA 1
ATOM 1545 C C . VAL A 1 193 ? -6.599 12.981 12.267 1.00 94.31 193 VAL A C 1
ATOM 1547 O O . VAL A 1 193 ? -5.581 12.314 12.078 1.00 94.31 193 VAL A O 1
ATOM 1550 N N . LYS A 1 194 ? -7.732 12.794 11.576 1.00 94.06 194 LYS A N 1
ATOM 1551 C CA . LYS A 1 194 ? -7.884 11.777 10.533 1.00 94.06 194 LYS A CA 1
ATOM 1552 C C . LYS A 1 194 ? -6.875 11.999 9.409 1.00 94.06 194 LYS A C 1
ATOM 1554 O O . LYS A 1 194 ? -6.162 11.067 9.043 1.00 94.06 194 LYS A O 1
ATOM 1559 N N . LYS A 1 195 ? -6.726 13.234 8.919 1.00 94.12 195 LYS A N 1
ATOM 1560 C CA . LYS A 1 195 ? -5.735 13.566 7.885 1.00 94.12 195 LYS A CA 1
ATOM 1561 C C . LYS A 1 195 ? -4.309 13.293 8.366 1.00 94.12 195 LYS A C 1
ATOM 1563 O O . LYS A 1 195 ? -3.554 12.629 7.664 1.00 94.12 195 LYS A O 1
ATOM 1568 N N . ALA A 1 196 ? -3.946 13.740 9.570 1.00 94.69 196 ALA A N 1
ATOM 1569 C CA . ALA A 1 196 ? -2.612 13.503 10.121 1.00 94.69 196 ALA A CA 1
ATOM 1570 C C . ALA A 1 196 ? -2.302 12.006 10.307 1.00 94.69 196 ALA A C 1
ATOM 1572 O O . ALA A 1 196 ? -1.183 11.569 10.039 1.00 94.69 196 ALA A O 1
ATOM 1573 N N . GLY A 1 197 ? -3.281 11.217 10.751 1.00 93.25 197 GLY A N 1
ATOM 1574 C CA . GLY A 1 197 ? -3.142 9.770 10.905 1.00 93.25 197 GLY A CA 1
ATOM 1575 C C . GLY A 1 197 ? -3.044 9.036 9.570 1.00 93.25 197 GLY A C 1
ATOM 1576 O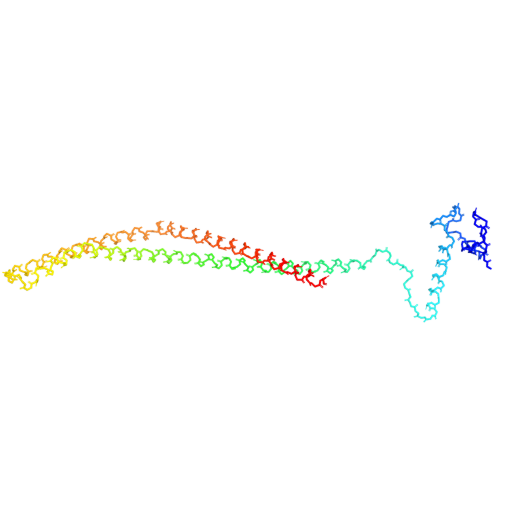 O . GLY A 1 197 ? -2.173 8.185 9.397 1.00 93.25 197 GLY A O 1
ATOM 1577 N N . THR A 1 198 ? -3.874 9.416 8.601 1.00 94.12 198 THR A N 1
ATOM 1578 C CA . THR A 1 198 ? -3.860 8.848 7.246 1.00 94.12 198 THR A CA 1
ATOM 1579 C C . THR A 1 198 ? -2.521 9.118 6.560 1.00 94.12 198 THR A C 1
ATOM 1581 O O . THR A 1 198 ? -1.909 8.200 6.023 1.00 94.12 198 THR A O 1
ATOM 1584 N N . GLU A 1 199 ? -1.981 10.335 6.665 1.00 94.81 199 GLU A N 1
ATOM 1585 C CA . GLU A 1 199 ? -0.657 10.664 6.118 1.00 94.81 199 GLU A CA 1
ATOM 1586 C C . GLU A 1 199 ? 0.480 9.861 6.771 1.00 94.81 199 GLU A C 1
ATOM 1588 O O . GLU A 1 199 ? 1.428 9.449 6.097 1.00 94.81 199 GLU A O 1
ATOM 1593 N N . GLN A 1 200 ? 0.386 9.555 8.070 1.00 94.94 200 GLN A N 1
ATOM 1594 C CA . GLN A 1 200 ? 1.349 8.658 8.719 1.00 94.94 200 GLN A CA 1
ATOM 1595 C C . GLN A 1 200 ? 1.271 7.232 8.164 1.00 94.94 200 GLN A C 1
ATOM 1597 O O . GLN A 1 200 ? 2.314 6.611 7.932 1.00 94.94 200 GLN A O 1
ATOM 1602 N N . ILE A 1 201 ? 0.058 6.725 7.922 1.00 94.75 201 ILE A N 1
ATOM 1603 C CA . ILE A 1 201 ? -0.161 5.411 7.304 1.00 94.75 201 ILE A CA 1
ATOM 1604 C C . ILE A 1 201 ? 0.443 5.395 5.897 1.00 94.75 201 ILE A C 1
ATOM 1606 O O . ILE A 1 201 ? 1.261 4.520 5.605 1.00 94.75 201 ILE A O 1
ATOM 1610 N N . LYS A 1 202 ? 0.139 6.400 5.067 1.00 95.12 202 LYS A N 1
ATOM 1611 C CA . LYS A 1 202 ? 0.689 6.542 3.710 1.00 95.12 202 LYS A CA 1
ATOM 1612 C C . LYS A 1 202 ? 2.212 6.568 3.713 1.00 95.12 202 LYS A C 1
ATOM 1614 O O . LYS A 1 202 ? 2.845 5.795 3.000 1.00 95.12 202 LYS A O 1
ATOM 1619 N N . LYS A 1 203 ? 2.826 7.405 4.556 1.00 94.94 203 LYS A N 1
ATOM 1620 C CA . LYS A 1 203 ? 4.291 7.511 4.650 1.00 94.94 203 LYS A CA 1
ATOM 1621 C C . LYS A 1 203 ? 4.930 6.173 5.019 1.00 94.94 203 LYS A C 1
ATOM 1623 O O . LYS A 1 203 ? 5.940 5.784 4.433 1.00 94.94 203 LYS A O 1
ATOM 1628 N N . LYS A 1 204 ? 4.342 5.452 5.977 1.00 95.44 204 LYS A N 1
ATOM 1629 C CA . LYS A 1 204 ? 4.837 4.136 6.392 1.00 95.44 204 LYS A CA 1
ATOM 1630 C C . LYS A 1 204 ? 4.663 3.089 5.288 1.00 95.44 204 LYS A C 1
ATOM 1632 O O . LYS A 1 204 ? 5.583 2.305 5.066 1.00 95.44 204 LYS A O 1
ATOM 1637 N N . ALA A 1 205 ? 3.536 3.111 4.576 1.00 94.69 205 ALA A N 1
ATOM 1638 C CA . ALA A 1 205 ? 3.283 2.239 3.433 1.00 94.69 205 ALA A CA 1
ATOM 1639 C C . ALA A 1 205 ? 4.290 2.490 2.299 1.00 94.69 205 ALA A C 1
ATOM 1641 O O . ALA A 1 205 ? 4.958 1.551 1.871 1.00 94.69 205 ALA A O 1
ATOM 1642 N N . LYS A 1 206 ? 4.492 3.751 1.889 1.00 93.56 206 LYS A N 1
ATOM 1643 C CA . LYS A 1 206 ? 5.475 4.130 0.857 1.00 93.56 206 LYS A CA 1
ATOM 1644 C C . LYS A 1 206 ? 6.889 3.676 1.223 1.00 93.56 206 LYS A C 1
ATOM 1646 O O . LYS A 1 206 ? 7.556 3.036 0.414 1.00 93.56 206 LYS A O 1
ATOM 1651 N N . ASN A 1 207 ? 7.325 3.921 2.461 1.00 94.50 207 ASN A N 1
ATOM 1652 C CA . ASN A 1 207 ? 8.634 3.461 2.933 1.00 94.50 207 ASN A CA 1
ATOM 1653 C C . ASN A 1 207 ? 8.766 1.932 2.875 1.00 94.50 207 ASN A C 1
ATOM 1655 O O . ASN A 1 207 ? 9.792 1.425 2.427 1.00 94.50 207 ASN A O 1
ATOM 1659 N N . SER A 1 208 ? 7.727 1.201 3.289 1.00 95.19 208 SER A N 1
ATOM 1660 C CA . SER A 1 208 ? 7.723 -0.264 3.246 1.00 95.19 208 SER A CA 1
ATOM 1661 C C . SER A 1 208 ? 7.794 -0.800 1.814 1.00 95.19 208 SER A C 1
ATOM 1663 O O . SER A 1 208 ? 8.548 -1.736 1.553 1.00 95.19 208 SER A O 1
ATOM 1665 N N . ILE A 1 209 ? 7.078 -0.181 0.870 1.00 93.88 209 ILE A N 1
ATOM 1666 C CA . ILE A 1 209 ? 7.133 -0.537 -0.556 1.00 93.88 209 ILE A CA 1
ATOM 1667 C C . ILE A 1 209 ? 8.549 -0.319 -1.104 1.00 93.88 209 ILE A C 1
ATOM 1669 O O . ILE A 1 209 ? 9.107 -1.216 -1.734 1.00 93.88 209 ILE A O 1
ATOM 1673 N N . ILE A 1 210 ? 9.168 0.832 -0.822 1.00 93.56 210 ILE A N 1
ATOM 1674 C CA . ILE A 1 210 ? 10.543 1.137 -1.254 1.00 93.56 210 ILE A CA 1
ATOM 1675 C C . ILE A 1 210 ? 11.536 0.113 -0.690 1.00 93.56 210 ILE A C 1
ATOM 1677 O O . ILE A 1 210 ? 12.391 -0.396 -1.420 1.00 93.56 210 ILE A O 1
ATOM 1681 N N . GLU A 1 211 ? 11.409 -0.233 0.590 1.00 95.12 211 GLU A N 1
ATOM 1682 C CA . GLU A 1 211 ? 12.245 -1.249 1.227 1.00 95.12 211 GLU A CA 1
ATOM 1683 C C . GLU A 1 211 ? 12.073 -2.618 0.549 1.00 95.12 211 GLU A C 1
ATOM 1685 O O . GLU A 1 211 ? 13.065 -3.246 0.168 1.00 95.12 211 GLU A O 1
ATOM 1690 N N . GLN A 1 212 ? 10.834 -3.054 0.296 1.00 94.50 212 GLN A N 1
ATOM 1691 C CA . GLN A 1 212 ? 10.562 -4.302 -0.421 1.00 94.50 212 GLN A CA 1
ATOM 1692 C C . GLN A 1 212 ? 11.151 -4.302 -1.838 1.00 94.50 212 GLN A C 1
ATOM 1694 O O . GLN A 1 212 ? 11.766 -5.293 -2.240 1.00 94.50 212 GLN A O 1
ATOM 1699 N N . LEU A 1 213 ? 11.023 -3.199 -2.581 1.00 93.00 213 LEU A N 1
ATOM 1700 C CA . LEU A 1 213 ? 11.604 -3.053 -3.918 1.00 93.00 213 LEU A CA 1
ATOM 1701 C C . LEU A 1 213 ? 13.133 -3.130 -3.881 1.00 93.00 213 LEU A C 1
ATOM 1703 O O . LEU A 1 213 ? 13.735 -3.851 -4.678 1.00 93.00 213 LEU A O 1
ATOM 1707 N N . SER A 1 214 ? 13.773 -2.442 -2.933 1.00 94.25 214 SER A N 1
ATOM 1708 C CA . SER A 1 214 ? 15.231 -2.480 -2.763 1.00 94.25 214 SE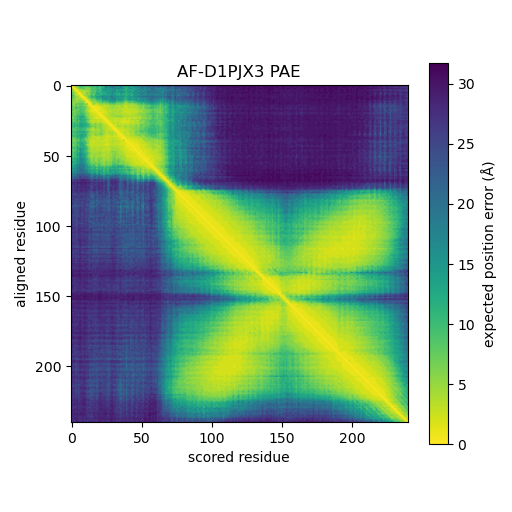R A CA 1
ATOM 1709 C C . SER A 1 214 ? 15.740 -3.885 -2.430 1.00 94.25 214 SER A C 1
ATOM 1711 O O . SER A 1 214 ? 16.708 -4.361 -3.031 1.00 94.25 214 SER A O 1
ATOM 1713 N N . ARG A 1 215 ? 15.032 -4.601 -1.550 1.00 95.81 215 ARG A N 1
ATOM 1714 C CA . ARG A 1 215 ? 15.325 -5.992 -1.212 1.00 95.81 215 ARG A CA 1
ATOM 1715 C C . ARG A 1 215 ? 15.178 -6.895 -2.433 1.00 95.81 215 ARG A C 1
ATOM 1717 O O . ARG A 1 215 ? 16.078 -7.680 -2.716 1.00 95.81 215 ARG A O 1
ATOM 1724 N N . LYS A 1 216 ? 14.087 -6.762 -3.191 1.00 95.00 216 LYS A N 1
ATOM 1725 C CA . LYS A 1 216 ? 13.861 -7.542 -4.417 1.00 95.00 216 LYS A CA 1
ATOM 1726 C C . LYS A 1 216 ? 14.924 -7.270 -5.475 1.00 95.00 216 LYS A C 1
ATOM 1728 O O . LYS A 1 216 ? 15.402 -8.210 -6.102 1.00 95.00 216 LYS A O 1
ATOM 1733 N N . LYS A 1 217 ? 15.351 -6.015 -5.631 1.00 94.50 217 LYS A N 1
ATOM 1734 C CA . LYS A 1 217 ? 16.459 -5.646 -6.520 1.00 94.50 217 LYS A CA 1
ATOM 1735 C C . LYS A 1 217 ? 17.758 -6.354 -6.123 1.00 94.50 217 LYS A C 1
ATOM 1737 O O . LYS A 1 217 ? 18.444 -6.880 -6.996 1.00 94.50 217 LYS A O 1
ATOM 1742 N N . LYS A 1 218 ? 18.067 -6.414 -4.823 1.00 94.06 218 LYS A N 1
ATOM 1743 C CA . LYS A 1 218 ? 19.233 -7.143 -4.303 1.00 94.06 218 LYS A CA 1
ATOM 1744 C C . LYS A 1 218 ? 19.127 -8.652 -4.560 1.00 94.06 218 LYS A C 1
ATOM 1746 O O . LYS A 1 218 ? 20.062 -9.230 -5.099 1.00 94.06 218 LYS A O 1
ATOM 1751 N N . GLU A 1 219 ? 17.973 -9.259 -4.273 1.00 93.88 219 GLU A N 1
ATOM 1752 C CA . GLU A 1 219 ? 17.714 -10.687 -4.531 1.00 93.88 219 GLU A CA 1
ATOM 1753 C C . GLU A 1 219 ? 17.885 -11.043 -6.021 1.00 93.88 219 GLU A C 1
ATOM 1755 O O . GLU A 1 219 ? 18.429 -12.094 -6.355 1.00 93.88 219 GLU A O 1
ATOM 1760 N N . ILE A 1 220 ? 17.437 -10.174 -6.934 1.00 93.06 220 ILE A N 1
ATOM 1761 C CA . ILE A 1 220 ? 17.612 -10.368 -8.382 1.00 93.06 220 ILE A CA 1
ATOM 1762 C C . ILE A 1 220 ? 19.092 -10.277 -8.768 1.00 93.06 220 ILE A C 1
ATOM 1764 O O . ILE A 1 220 ? 19.576 -11.137 -9.499 1.00 93.06 220 ILE A O 1
ATOM 1768 N N . ALA A 1 221 ? 19.820 -9.281 -8.255 1.00 91.88 221 ALA A N 1
ATOM 1769 C CA . ALA A 1 221 ? 21.246 -9.126 -8.535 1.00 91.88 221 ALA A CA 1
ATOM 1770 C C . ALA A 1 221 ? 22.061 -10.347 -8.067 1.00 91.88 221 ALA A C 1
ATOM 1772 O O . ALA A 1 221 ? 22.878 -10.868 -8.822 1.00 91.88 221 ALA A O 1
ATOM 1773 N N . GLU A 1 222 ? 21.795 -10.855 -6.862 1.00 91.12 222 GLU A N 1
ATOM 1774 C CA . GLU A 1 222 ? 22.452 -12.054 -6.321 1.00 91.12 222 GLU A CA 1
ATOM 1775 C C . GLU A 1 222 ? 22.152 -13.312 -7.156 1.00 91.12 222 GLU A C 1
ATOM 1777 O O . GLU A 1 222 ? 23.042 -14.133 -7.405 1.00 91.12 222 GLU A O 1
ATOM 1782 N N . ARG A 1 223 ? 20.912 -13.456 -7.645 1.00 90.25 223 ARG A N 1
ATOM 1783 C CA . ARG A 1 223 ? 20.527 -14.558 -8.542 1.00 90.25 223 ARG A CA 1
ATOM 1784 C C . ARG A 1 223 ? 21.240 -14.488 -9.886 1.00 90.25 223 ARG A C 1
ATOM 1786 O O . ARG A 1 223 ? 21.678 -15.522 -10.381 1.00 90.25 223 ARG A O 1
ATOM 1793 N N . GLU A 1 224 ? 21.367 -13.304 -10.477 1.00 88.56 224 GLU A N 1
ATOM 1794 C CA . GLU A 1 224 ? 22.061 -13.124 -11.758 1.00 88.56 224 GLU A CA 1
ATOM 1795 C C . GLU A 1 224 ? 23.562 -13.433 -11.642 1.00 88.56 224 GLU A C 1
ATOM 1797 O O . GLU A 1 224 ? 24.112 -14.132 -12.497 1.00 88.56 224 GLU A O 1
ATOM 1802 N N . VAL A 1 225 ? 24.211 -13.022 -10.545 1.00 85.75 225 VAL A N 1
ATOM 1803 C CA . VAL A 1 225 ? 25.601 -13.415 -10.246 1.00 85.75 225 VAL A CA 1
ATOM 1804 C C . VAL A 1 225 ? 25.715 -14.939 -10.146 1.00 85.75 225 VAL A C 1
ATOM 1806 O O . VAL A 1 225 ? 26.492 -15.547 -10.878 1.00 85.75 225 VAL A O 1
ATOM 1809 N N . SER A 1 226 ? 24.850 -15.573 -9.349 1.00 82.19 226 SER A N 1
ATOM 1810 C CA . SER A 1 226 ? 24.845 -17.034 -9.171 1.00 82.19 226 SER A CA 1
ATOM 1811 C C . SER A 1 226 ? 24.637 -17.795 -10.489 1.00 82.19 226 SER A C 1
ATOM 1813 O O . SER A 1 226 ? 25.281 -18.815 -10.732 1.00 82.19 226 SER A O 1
ATOM 1815 N N . ARG A 1 227 ? 23.758 -17.301 -11.376 1.00 81.06 227 ARG A N 1
ATOM 1816 C CA . ARG A 1 227 ? 23.545 -17.880 -12.716 1.00 81.06 227 ARG A CA 1
ATOM 1817 C C . ARG A 1 227 ? 24.791 -17.752 -13.588 1.00 81.06 227 ARG A C 1
ATOM 1819 O O . ARG A 1 227 ? 25.131 -18.690 -14.307 1.00 81.06 227 ARG A O 1
ATOM 1826 N N . THR A 1 228 ? 25.465 -16.608 -13.522 1.00 77.69 228 THR A N 1
ATOM 1827 C CA . THR A 1 228 ? 26.684 -16.349 -14.295 1.00 77.69 228 THR A CA 1
ATOM 1828 C C . THR A 1 228 ? 27.825 -17.260 -13.841 1.00 77.69 228 THR A C 1
ATOM 1830 O O . THR A 1 228 ? 28.526 -17.827 -14.679 1.00 77.69 228 THR A O 1
ATOM 1833 N N . ASP A 1 229 ? 27.973 -17.468 -12.533 1.00 75.12 229 ASP A N 1
ATOM 1834 C CA . ASP A 1 229 ? 29.008 -18.337 -11.966 1.00 75.12 229 ASP A CA 1
ATOM 1835 C C . ASP A 1 229 ? 28.754 -19.818 -12.287 1.00 75.12 229 ASP A C 1
ATOM 1837 O O . ASP A 1 229 ? 29.672 -20.529 -12.701 1.00 75.12 229 ASP A O 1
ATOM 1841 N N . GLN A 1 230 ? 27.496 -20.272 -12.238 1.00 71.12 230 GLN A N 1
ATOM 1842 C CA . GLN A 1 230 ? 27.121 -21.617 -12.697 1.00 71.12 230 GLN A CA 1
ATOM 1843 C C . GLN A 1 230 ? 27.391 -21.826 -14.195 1.00 71.12 230 GLN A C 1
ATOM 1845 O O . GLN A 1 230 ? 27.833 -22.900 -14.602 1.00 71.12 230 GLN A O 1
ATOM 1850 N N . ALA A 1 231 ? 27.142 -20.811 -15.028 1.00 71.12 231 ALA A N 1
ATOM 1851 C CA . ALA A 1 231 ? 27.422 -20.881 -16.460 1.00 71.12 231 ALA A CA 1
ATOM 1852 C C . ALA A 1 231 ? 28.931 -20.932 -16.763 1.00 71.12 231 ALA A C 1
ATOM 1854 O O . ALA A 1 231 ? 29.332 -21.591 -17.721 1.00 71.12 231 ALA A O 1
ATOM 1855 N N . LYS A 1 232 ? 29.767 -20.270 -15.951 1.00 70.12 232 LYS A N 1
ATOM 1856 C CA . LYS A 1 232 ? 31.234 -20.338 -16.057 1.00 70.12 232 LYS A CA 1
ATOM 1857 C C . LYS A 1 232 ? 31.780 -21.699 -15.623 1.00 70.12 232 LYS A C 1
ATOM 1859 O O . LYS A 1 232 ? 32.566 -22.276 -16.366 1.00 70.12 232 LYS A O 1
ATOM 1864 N N . SER A 1 233 ? 31.305 -22.239 -14.497 1.00 65.00 233 SER A N 1
ATOM 1865 C CA . SER A 1 233 ? 31.695 -23.576 -14.017 1.00 65.00 233 SER A CA 1
ATOM 1866 C C . SER A 1 233 ? 31.375 -24.663 -15.049 1.00 65.00 233 SER A C 1
ATOM 1868 O O . SER A 1 233 ? 32.241 -25.454 -15.395 1.00 65.00 233 SER A O 1
ATOM 1870 N N . LYS A 1 234 ? 30.171 -24.639 -15.643 1.00 65.50 234 LYS A N 1
ATOM 1871 C CA . LYS A 1 234 ? 29.781 -25.602 -16.690 1.00 65.50 234 LYS A CA 1
ATOM 1872 C C . LYS A 1 234 ? 30.616 -25.519 -17.971 1.00 65.50 234 LYS A C 1
ATOM 1874 O O . LYS A 1 234 ? 30.689 -26.503 -18.697 1.00 65.50 234 LYS A O 1
ATOM 1879 N N . LYS A 1 235 ? 31.185 -24.351 -18.293 1.00 63.91 235 LYS A N 1
ATOM 1880 C CA . LYS A 1 235 ? 32.093 -24.211 -19.442 1.00 63.91 235 LYS A CA 1
ATOM 1881 C C . LYS A 1 235 ? 33.469 -24.793 -19.137 1.00 63.91 235 LYS A C 1
ATOM 1883 O O . LYS A 1 235 ? 34.008 -25.474 -19.994 1.00 63.91 235 LYS A O 1
ATOM 1888 N N . GLN A 1 236 ? 33.986 -24.581 -17.925 1.00 59.66 236 GLN A N 1
ATOM 1889 C CA . GLN A 1 236 ? 35.251 -25.184 -17.491 1.00 59.66 236 GLN A CA 1
ATOM 1890 C C . GLN A 1 236 ? 35.170 -26.716 -17.427 1.00 59.66 236 GLN A C 1
ATOM 1892 O O . GLN A 1 236 ? 36.110 -27.379 -17.846 1.00 59.66 236 GLN A O 1
ATOM 1897 N N . ASP A 1 237 ? 34.033 -27.275 -17.004 1.00 57.62 237 ASP A N 1
ATOM 1898 C CA . ASP A 1 237 ? 33.827 -28.731 -16.965 1.00 57.62 237 ASP A CA 1
ATOM 1899 C C . ASP A 1 237 ? 33.687 -29.381 -18.361 1.00 57.62 237 ASP A C 1
ATOM 1901 O O . ASP A 1 237 ? 33.818 -30.594 -18.475 1.00 57.62 237 ASP A O 1
ATOM 1905 N N . MET A 1 238 ? 33.406 -28.610 -19.423 1.00 56.56 238 MET A N 1
ATOM 1906 C CA . MET A 1 238 ? 33.359 -29.108 -20.814 1.00 56.56 238 MET A CA 1
ATOM 1907 C C . MET A 1 238 ? 34.697 -28.983 -21.559 1.00 56.56 238 MET A C 1
ATOM 1909 O O . MET A 1 238 ? 34.816 -29.499 -22.669 1.00 56.56 238 MET A O 1
ATOM 1913 N N . GLU A 1 239 ? 35.674 -28.272 -20.993 1.00 52.84 239 GLU A N 1
ATOM 1914 C CA . GLU A 1 239 ? 37.001 -28.056 -21.589 1.00 52.84 239 GLU A CA 1
ATOM 1915 C C . GLU A 1 239 ? 38.082 -29.011 -21.030 1.00 52.84 239 GLU A C 1
ATOM 1917 O O . GLU A 1 239 ? 39.249 -28.895 -21.409 1.00 52.84 239 GLU A O 1
ATOM 1922 N N . LEU A 1 240 ? 37.698 -29.964 -20.168 1.00 44.00 240 LEU A N 1
ATOM 1923 C CA . LEU A 1 240 ? 38.526 -31.049 -19.610 1.00 44.00 240 LEU A CA 1
ATOM 1924 C C . LEU A 1 240 ? 38.102 -32.413 -20.168 1.00 44.00 240 LEU A C 1
ATOM 1926 O O . LEU A 1 240 ? 39.009 -33.246 -20.394 1.00 44.00 240 LEU A O 1
#

Sequence (240 aa):
MFDCENQYGEIAPQQEKALEALGFELPEPEKPVGRKNNRKMTFDSACRVLLFDVAKKHGLQLEEEPEYGGRAYLEKQDYILFKQKEQLAAQEQKLEELTMKIEDVEALVDEVADIAYDKAVEVVADTVKLETHKEDIKLVEQSKAWVLSPERKASKKEVEYAVKRLDGVIARITNAMKSTIQKIQTTLMKPEVKKAGTEQIKKKAKNSIIEQLSRKKKEIAEREVSRTDQAKSKKQDMEL

Solvent-accessible surface area (backbone atoms only — not comparable to full-atom values): 13467 Å² total; per-residue (Å²): 129,56,64,38,69,47,103,82,73,47,78,39,79,39,67,61,62,43,38,46,75,73,66,45,56,44,76,50,75,92,54,75,83,43,99,90,30,38,33,63,62,42,49,55,50,52,52,49,52,51,51,52,54,52,31,52,76,71,74,42,90,74,83,86,69,80,79,84,86,62,67,75,63,49,58,58,50,50,50,51,50,49,52,50,50,53,51,49,52,55,49,49,55,51,50,52,55,51,49,54,52,48,52,55,51,52,52,50,43,56,57,50,23,52,55,50,47,57,49,49,55,50,51,51,50,53,50,52,54,52,51,47,47,64,60,66,39,42,59,51,50,52,52,45,52,59,64,67,35,88,89,55,88,70,53,73,69,58,46,54,51,51,46,55,50,46,52,51,48,49,52,49,54,53,49,53,50,52,53,50,46,51,54,51,51,56,55,51,65,33,69,71,48,38,50,58,50,25,52,51,46,38,53,52,50,54,51,50,51,51,51,52,50,54,52,51,52,50,55,51,52,55,48,52,51,54,52,52,53,52,54,50,51,57,52,57,67,72,76,113

pLDDT: mean 83.87, std 12.48, range [42.0, 96.25]

Foldseek 3Di:
DCWDQDPVRDTDRDPQVVLVVVPQAWPDNVDDDDPNTTSVVSVVVVVLVVVCVVCVVVVHDDDSDDPPDDDPVCVVVVVVVVVVVVVVVVVVVVVVVVVVVVVVVLVVLLVVLLVVLLVVLVVVLVVLLVVCCVPVLVVLVVVLVVLVDPVDPDDPVVNVVSNVVSVVSNVVSNVVSVVVSVVVSVVCPDPVNSVVSSVVSSVVVVVVVVVVVVVVVVVVVVVVVVVVVVVVVVVVVVVD

Radius of gyration: 50.3 Å; Cα contacts (8 Å, |Δi|>4): 102; chains: 1; bounding box: 114×48×127 Å

Organism: NCBI:txid411471

Mean predicted aligned error: 16.24 Å

Secondary structure (DSSP, 8-state):
--EEE-TTS-EEE-HHHHHHHTTPPPSSTTS--BTTB-HHHHHHHHHHHHHHHHHHHTT----SS--SSSSHHHHHHHHHHHHHHHHHHHHHHHHHHHHHHHHHHHHHHHHHHHHHHHHHHHHHHHHHHHHHIIIIIHHHHHHHHHHT-TT----HHHHHHHHHHHHHHHHHHHHHHHHHHHHHHHHHTSHHHHHHHHHHHHHHHHHHHHHHHHHHHHHHHHHHHHHHHHHHHHHHTT--